Protein AF-A0A916G4N2-F1 (afdb_monomer_lite)

Sequence (343 aa):
KTARAAVVDEVLATGGRFTWRISIQGATQESHERTTRKPGSFDRILRTLEHLRDRSQPITVNLCVVQSNYEDVDRFPELLDRFGATQLHLDMMRPLDAGVRTDEELRATLPRYSDLAGPFRRMVAGFAPGFDVNIGNLPFCIAPDLAPWIHHDGEPTETVAIDEDDRVSRPWNKYLVKRRDKIKPERCRSCVHDARCSGVFETYARFYGVGELVPVDARSARHHDPQGLLRAVWLRPLLAEWGLEAVATSEQSVRVEHAGLVLSLEGRSDREDAAYEGIGVRVLAPSAVETLREVARRLAPLGPIHPLAEDGLTLSHPDPVVRAFWVRHCQACRRIGGEAGRR

Foldseek 3Di:
DALDLVVVVVVVVVVDQDAAEEEAAALDQQLRCVVVVDPPPNVSSLSNLVSCLVVVHAYEYEYADWPSHLQRLLNVQVSCVVSVHQEYAYAYDDLVVPPDDDLVRSLRTHDDLLVNQVSVVSNVVSHDPNRQYAYEQRQCLSHVLCVLRYAPDDDFDFDWDQDPVRDIDDTDGVSVVSLPQF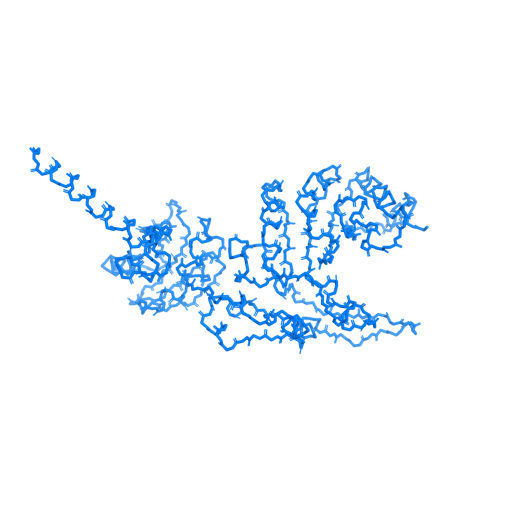DDPPQQVQALCSVGHSHGGVSSCVNPNCVSVHGDALLNSCVSCVVQQQVCSSVQVLCVVLVWHFPDDDSFWTWTDDPNWTKIWGADDPQAPDDEDRIGIHTPDDDDPVVVVVVVVSRNVSDDCDPLCSVVDACPDPDPVRNVVNVVVVVVVVVVVVVVVVD

Secondary structure (DSSP, 8-state):
--S-HHHHHHHHTT-----EEEE-S-SSHHHHHHHHT-TTHHHHHHHHHHHHHTTT--EEEEEEE-TTTGGGGGGHHHHHHTTTEEEEEEEEPPGGGS-S--HHHHHHHSPPHHHHHHHHHHHHHHSPTT-EEEEES--GGG-GGGGGGEESS-S--EE--B-TT-PBPPPEEHHHHHHTTEE--GGGGG-TTTTT---EEHHHHHHH-STT-PPPPHHHHHHT-TT-TTHHHHHHHHHHHTT-EEEEE-SS-EEEEETTEEEEEEE--SS-SEEETTEEEEESS---HHHHHHHHHHHTT-S---GGGTTS-STT-SSHHHHHHHHHHHHHHHHHHHHHTT-

Structure (mmCIF, N/CA/C/O backbone):
data_AF-A0A916G4N2-F1
#
_entry.id   AF-A0A916G4N2-F1
#
loop_
_atom_site.group_PDB
_atom_site.id
_atom_site.type_symbol
_atom_site.label_atom_id
_atom_site.label_alt_id
_atom_site.label_comp_id
_atom_site.label_asym_id
_atom_site.label_entity_id
_atom_site.label_seq_id
_atom_site.pdbx_PDB_ins_code
_atom_site.Cartn_x
_atom_site.Cartn_y
_atom_site.Cartn_z
_atom_site.occupancy
_atom_site.B_iso_or_equiv
_atom_site.auth_seq_id
_atom_site.auth_comp_id
_atom_site.auth_asym_id
_atom_site.auth_atom_id
_atom_site.pdbx_PDB_model_num
ATOM 1 N N . LYS A 1 1 ? -21.063 6.450 25.461 1.00 52.62 1 LYS A N 1
ATOM 2 C CA . LYS A 1 1 ? -21.537 6.962 24.148 1.00 52.62 1 LYS A CA 1
ATOM 3 C C . LYS A 1 1 ? -21.234 5.974 23.014 1.00 52.62 1 LYS A C 1
ATOM 5 O O . LYS A 1 1 ? -22.164 5.690 22.273 1.00 52.62 1 LYS A O 1
ATOM 10 N N . THR A 1 2 ? -20.024 5.405 22.926 1.00 60.25 2 THR A N 1
ATOM 11 C CA . THR A 1 2 ? -19.658 4.294 22.015 1.00 60.25 2 THR A CA 1
ATOM 12 C C . THR A 1 2 ? -20.130 2.920 22.526 1.00 60.25 2 THR A C 1
ATOM 14 O O . THR A 1 2 ? -20.482 2.816 23.702 1.00 60.25 2 THR A O 1
ATOM 17 N N . ALA A 1 3 ? -20.142 1.894 21.661 1.00 77.88 3 ALA A N 1
ATOM 18 C CA . ALA A 1 3 ? -20.567 0.514 21.959 1.00 77.88 3 ALA A CA 1
ATOM 19 C C . ALA A 1 3 ? -22.038 0.345 22.388 1.00 77.88 3 ALA A C 1
ATOM 21 O O . ALA A 1 3 ? -22.353 -0.509 23.211 1.00 77.88 3 ALA A O 1
ATOM 22 N N . ARG A 1 4 ? -22.939 1.194 21.875 1.00 88.19 4 ARG A N 1
ATOM 23 C CA . ARG A 1 4 ? -24.384 1.085 22.115 1.00 88.19 4 ARG A CA 1
ATOM 24 C C . ARG A 1 4 ? -25.077 0.665 20.829 1.00 88.19 4 ARG A C 1
ATOM 26 O O . ARG A 1 4 ? -25.036 1.426 19.865 1.00 88.19 4 ARG A O 1
ATOM 33 N N . ALA A 1 5 ? -25.763 -0.473 20.857 1.00 91.69 5 ALA A N 1
ATOM 34 C CA . ALA A 1 5 ? -26.608 -0.944 19.762 1.00 91.69 5 ALA A CA 1
ATOM 35 C C . ALA A 1 5 ? -27.582 0.139 19.253 1.00 91.69 5 ALA A C 1
ATOM 37 O O . ALA A 1 5 ? -27.634 0.388 18.053 1.00 91.69 5 ALA A O 1
ATOM 38 N N . ALA A 1 6 ? -28.221 0.876 20.172 1.00 93.94 6 ALA A N 1
ATOM 39 C CA . ALA A 1 6 ? -29.184 1.931 19.845 1.00 93.94 6 ALA A CA 1
ATOM 40 C C . ALA A 1 6 ? -28.637 3.018 18.902 1.00 93.94 6 ALA A C 1
ATOM 42 O O . ALA A 1 6 ? -29.377 3.523 18.075 1.00 93.94 6 ALA A O 1
ATOM 43 N N . VAL A 1 7 ? -27.340 3.351 18.972 1.00 91.31 7 VAL A N 1
ATOM 44 C CA . VAL A 1 7 ? -26.751 4.350 18.057 1.00 91.31 7 VAL A CA 1
ATOM 45 C C . VAL A 1 7 ? -26.715 3.821 16.630 1.00 91.31 7 VAL A C 1
ATOM 47 O O . VAL A 1 7 ? -26.963 4.566 15.691 1.00 91.31 7 VAL A O 1
ATOM 50 N N . VAL A 1 8 ? -26.400 2.535 16.461 1.00 93.12 8 VAL A N 1
ATOM 51 C CA . VAL A 1 8 ? -26.430 1.903 15.141 1.00 93.12 8 VAL A CA 1
ATOM 52 C C . VAL A 1 8 ? -27.870 1.892 14.633 1.00 93.12 8 VAL A C 1
ATOM 54 O O . VAL A 1 8 ? -28.106 2.299 13.504 1.00 93.12 8 VAL A O 1
ATOM 57 N N . ASP A 1 9 ? -28.831 1.522 15.482 1.00 94.69 9 ASP A N 1
ATOM 58 C CA . ASP A 1 9 ? -30.255 1.488 15.124 1.00 94.69 9 ASP A CA 1
ATOM 59 C C . ASP A 1 9 ? -30.794 2.869 14.717 1.00 94.69 9 ASP A C 1
ATOM 61 O O . ASP A 1 9 ? -31.451 2.990 13.686 1.00 94.69 9 ASP A O 1
ATOM 65 N N . GLU A 1 10 ? -30.464 3.920 15.471 1.00 95.06 10 GLU A N 1
ATOM 66 C CA . GLU A 1 10 ? -30.821 5.311 15.161 1.00 95.06 10 GLU A CA 1
ATOM 67 C C . GLU A 1 10 ? -30.257 5.757 13.802 1.00 95.06 10 GLU A C 1
ATOM 69 O O . GLU A 1 10 ? -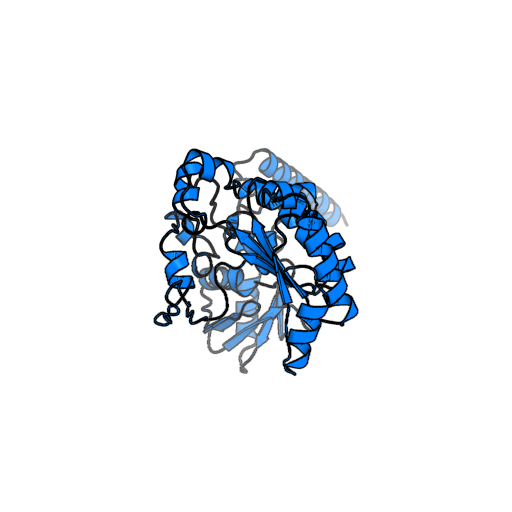30.965 6.382 13.013 1.00 95.06 10 GLU A O 1
ATOM 74 N N . VAL A 1 11 ? -29.003 5.403 13.492 1.00 94.19 11 VAL A N 1
ATOM 75 C CA . VAL A 1 11 ? -28.383 5.712 12.193 1.00 94.19 11 VAL A CA 1
ATOM 76 C C . VAL A 1 11 ? -29.062 4.936 11.066 1.00 94.19 11 VAL A C 1
ATOM 78 O O . VAL A 1 11 ? -29.384 5.520 10.033 1.00 94.19 11 VAL A O 1
ATOM 81 N N . LEU A 1 12 ? -29.336 3.644 11.254 1.00 94.56 12 LEU A N 1
ATOM 82 C CA . LEU A 1 12 ? -30.011 2.823 10.244 1.00 94.56 12 LEU A CA 1
ATOM 83 C C . LEU A 1 12 ? -31.458 3.267 9.997 1.00 94.56 12 LEU A C 1
ATOM 85 O O . LEU A 1 12 ? -31.922 3.215 8.859 1.00 94.56 12 LEU A O 1
ATOM 89 N N . ALA A 1 13 ? -32.148 3.778 11.020 1.00 96.94 13 ALA A N 1
ATOM 90 C CA . ALA A 1 13 ? -33.506 4.307 10.902 1.00 96.94 13 ALA A CA 1
ATOM 91 C C . ALA A 1 13 ? -33.612 5.524 9.964 1.00 96.94 13 ALA A C 1
ATOM 93 O O . ALA A 1 13 ? -34.702 5.834 9.489 1.00 96.94 13 ALA A O 1
ATOM 94 N N . THR A 1 14 ? -32.495 6.184 9.634 1.00 96.81 14 THR A N 1
ATOM 95 C CA . THR A 1 14 ? -32.467 7.245 8.611 1.00 96.81 14 THR A CA 1
ATOM 96 C C . THR A 1 14 ? -32.691 6.723 7.185 1.00 96.81 14 THR A C 1
ATOM 98 O O . THR A 1 14 ? -32.892 7.518 6.269 1.00 96.81 14 THR A O 1
ATOM 101 N N . GLY A 1 15 ? -32.650 5.400 6.973 1.00 94.62 15 GLY A N 1
ATOM 102 C CA . GLY A 1 15 ? -32.861 4.759 5.671 1.00 94.62 15 GLY A CA 1
ATOM 103 C C . GLY A 1 15 ? -31.653 4.808 4.727 1.00 94.62 15 GLY A C 1
ATOM 104 O O . GLY A 1 15 ? -31.755 4.386 3.575 1.00 94.62 15 GLY A O 1
ATOM 105 N N . GLY A 1 16 ? -30.507 5.320 5.187 1.00 93.19 16 GLY A N 1
ATOM 106 C CA . GLY A 1 16 ? -29.274 5.363 4.403 1.00 93.19 16 GLY A CA 1
ATOM 107 C C . GLY A 1 16 ? -28.589 3.999 4.253 1.00 93.19 16 GLY A C 1
ATOM 108 O O . GLY A 1 16 ? -28.804 3.069 5.029 1.00 93.19 16 GLY A O 1
ATOM 109 N N . ARG A 1 17 ? -27.706 3.894 3.252 1.00 92.56 17 ARG A N 1
ATOM 110 C CA . ARG A 1 17 ? -26.741 2.791 3.137 1.00 92.56 17 ARG A CA 1
ATOM 111 C C . ARG A 1 17 ? -25.403 3.260 3.679 1.00 92.56 17 ARG A C 1
ATOM 113 O O . ARG A 1 17 ? -24.860 4.248 3.190 1.00 92.56 17 ARG A 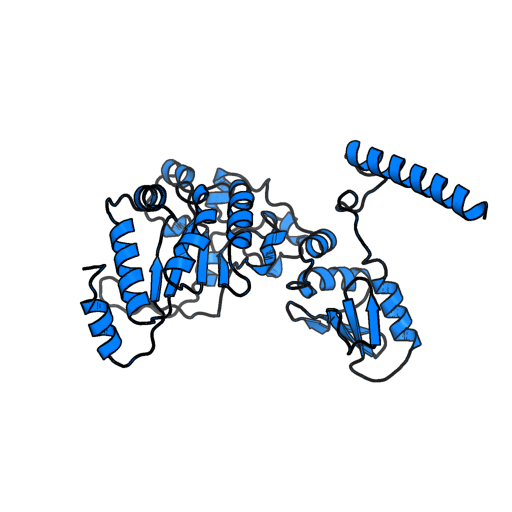O 1
ATOM 120 N N . PHE A 1 18 ? -24.877 2.540 4.659 1.00 94.69 18 PHE A N 1
ATOM 121 C CA . PHE A 1 18 ? -23.685 2.951 5.388 1.00 94.69 18 PHE A CA 1
ATOM 122 C C . PHE A 1 18 ? -22.575 1.911 5.269 1.00 94.69 18 PHE A C 1
ATOM 124 O O . PHE A 1 18 ? -22.820 0.711 5.187 1.00 94.69 18 PHE A O 1
ATOM 131 N N . THR A 1 19 ? -21.335 2.386 5.277 1.00 94.81 19 THR A N 1
ATOM 132 C CA . THR A 1 19 ? -20.143 1.570 5.518 1.00 94.81 19 THR A CA 1
ATOM 133 C C . THR A 1 19 ? -19.460 2.130 6.751 1.00 94.81 19 THR A C 1
ATOM 135 O O . THR A 1 19 ? -19.205 3.332 6.836 1.00 94.81 19 THR A O 1
ATOM 138 N N . TRP A 1 20 ? -19.194 1.268 7.724 1.00 96.19 20 TRP A N 1
ATOM 139 C CA . TRP A 1 20 ? -18.710 1.673 9.034 1.00 96.19 20 TRP A CA 1
ATOM 140 C C . TRP A 1 20 ? -17.198 1.521 9.083 1.00 96.19 20 TRP A C 1
ATOM 142 O O . TRP A 1 20 ? -16.673 0.414 8.991 1.00 96.19 20 TRP A O 1
ATOM 152 N N . ARG A 1 21 ? -16.489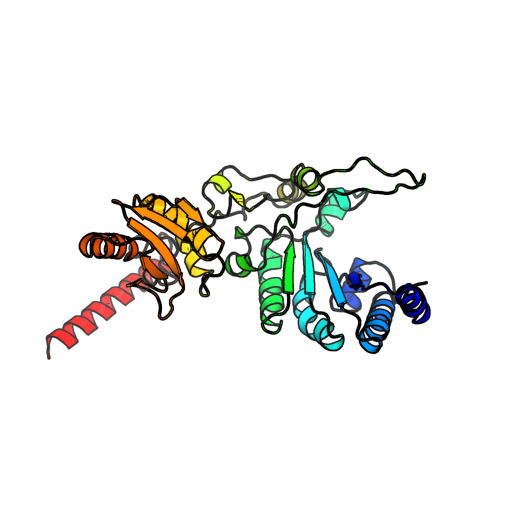 2.642 9.216 1.00 96.44 21 ARG A N 1
ATOM 153 C CA . ARG A 1 21 ? -15.032 2.654 9.358 1.00 96.44 21 ARG A CA 1
ATOM 154 C C . ARG A 1 21 ? -14.653 2.764 10.826 1.00 96.44 21 ARG A C 1
ATOM 156 O O . ARG A 1 21 ? -14.879 3.800 11.448 1.00 96.44 21 ARG A O 1
ATOM 163 N N . ILE A 1 22 ? -14.101 1.690 11.380 1.00 96.38 22 ILE A N 1
ATOM 164 C CA . ILE A 1 22 ? -13.764 1.589 12.800 1.00 96.38 22 ILE A CA 1
ATOM 165 C C . ILE A 1 22 ? -12.255 1.690 12.979 1.00 96.38 22 ILE A C 1
ATOM 167 O O . ILE A 1 22 ? -11.488 0.941 12.379 1.00 96.38 22 ILE A O 1
ATOM 171 N N . SER A 1 23 ? -11.823 2.610 13.839 1.00 96.38 23 SER A N 1
ATOM 172 C CA . SER A 1 23 ? -10.402 2.802 14.100 1.00 96.38 23 SER A CA 1
ATOM 173 C C . SER A 1 23 ? -9.915 1.885 15.220 1.00 96.38 23 SER A C 1
ATOM 175 O O . SER A 1 23 ? -10.339 2.027 16.369 1.00 96.38 23 SER A O 1
ATOM 177 N N . ILE A 1 24 ? -9.015 0.955 14.894 1.00 97.38 24 ILE A N 1
ATOM 178 C CA . ILE A 1 24 ? -8.480 -0.045 15.827 1.00 97.38 24 ILE A CA 1
ATOM 179 C C . ILE A 1 24 ? -6.957 0.075 15.857 1.00 97.38 24 ILE A C 1
ATOM 181 O O . ILE A 1 24 ? -6.275 -0.391 14.961 1.00 97.38 24 ILE A O 1
ATOM 185 N N . GLN A 1 25 ? -6.405 0.680 16.906 1.00 97.31 25 GLN A N 1
ATOM 186 C CA . GLN A 1 25 ? -4.982 1.041 16.995 1.00 97.31 25 GLN A CA 1
ATOM 187 C C . GLN A 1 25 ? -4.038 -0.099 17.428 1.00 97.31 25 GLN A C 1
ATOM 189 O O . GLN A 1 25 ? -2.949 0.175 17.919 1.00 97.31 25 GLN A O 1
ATOM 194 N N . GLY A 1 26 ? -4.454 -1.355 17.271 1.00 96.31 26 GLY A N 1
ATOM 195 C CA . GLY A 1 26 ? -3.701 -2.552 17.649 1.00 96.31 26 GLY A CA 1
ATOM 196 C C . GLY A 1 26 ? -4.592 -3.790 17.576 1.00 96.31 26 GLY A C 1
ATOM 197 O O . GLY A 1 26 ? -5.765 -3.712 17.940 1.00 96.31 26 GLY A O 1
ATOM 198 N N . ALA A 1 27 ? -4.068 -4.915 17.089 1.00 95.94 27 ALA A N 1
ATOM 199 C CA . ALA A 1 27 ? -4.851 -6.144 16.912 1.00 95.94 27 ALA A CA 1
ATOM 200 C C . ALA A 1 27 ? -5.101 -6.907 18.230 1.00 95.94 27 ALA A C 1
ATOM 202 O O . ALA A 1 27 ? -5.878 -7.857 18.271 1.00 95.94 27 ALA A O 1
ATOM 203 N N . THR A 1 28 ? -4.456 -6.482 19.317 1.00 97.75 28 THR A N 1
ATOM 204 C CA . THR A 1 28 ? -4.613 -7.025 20.669 1.00 97.75 28 THR A CA 1
ATOM 205 C C . THR A 1 28 ? -5.101 -5.937 21.621 1.00 97.75 28 THR A C 1
ATOM 207 O O . THR A 1 28 ? -4.888 -4.745 21.376 1.00 97.75 28 THR A O 1
ATOM 210 N N . GLN A 1 29 ? -5.714 -6.334 22.743 1.00 97.75 29 GLN A N 1
ATOM 211 C CA . GLN A 1 29 ? -6.069 -5.391 23.806 1.00 97.75 29 GLN A CA 1
ATOM 212 C C . GLN A 1 29 ? -4.840 -4.624 24.295 1.00 97.75 29 GLN A C 1
ATOM 214 O O . GLN A 1 29 ? -4.890 -3.401 24.410 1.00 97.75 29 GLN A O 1
ATOM 219 N N . GLU A 1 30 ? -3.737 -5.334 24.535 1.00 97.81 30 GLU A N 1
ATOM 220 C CA . GLU A 1 30 ? -2.489 -4.735 24.998 1.00 97.81 30 GLU A CA 1
ATOM 221 C C . GLU A 1 30 ? -1.993 -3.663 24.024 1.00 97.81 30 GLU A C 1
ATOM 223 O O . GLU A 1 30 ? -1.816 -2.513 24.422 1.00 97.81 30 GLU A O 1
ATOM 228 N N . SER A 1 31 ? -1.825 -4.000 22.742 1.00 97.06 31 SER A N 1
ATOM 229 C CA . SER A 1 31 ? -1.340 -3.050 21.741 1.00 97.06 31 SER A CA 1
ATOM 230 C C . SER A 1 31 ? -2.295 -1.868 21.570 1.00 97.06 31 SER A C 1
ATOM 232 O O . SER A 1 31 ? -1.859 -0.715 21.611 1.00 97.06 31 SER A O 1
ATOM 234 N N . HIS A 1 32 ? -3.601 -2.124 21.458 1.00 97.94 32 HIS A N 1
ATOM 235 C CA . HIS A 1 32 ? -4.592 -1.070 21.273 1.00 97.94 32 HIS A CA 1
ATOM 236 C C . HIS A 1 32 ? -4.620 -0.089 22.453 1.00 97.94 32 HIS A C 1
ATOM 238 O O . HIS A 1 32 ? -4.661 1.132 22.266 1.00 97.94 32 HIS A O 1
ATOM 244 N N . GLU A 1 33 ? -4.620 -0.598 23.683 1.00 97.75 33 GLU A N 1
ATOM 245 C CA . GLU A 1 33 ? -4.717 0.228 24.888 1.00 97.75 33 GLU A CA 1
ATOM 246 C C . GLU A 1 33 ? -3.393 0.913 25.219 1.00 97.75 33 GLU A C 1
ATOM 248 O O . GLU A 1 33 ? -3.412 2.061 25.668 1.00 97.75 33 GLU A O 1
ATOM 253 N N . ARG A 1 34 ? -2.253 0.289 24.893 1.00 96.62 34 ARG A N 1
ATOM 254 C CA . ARG A 1 34 ? -0.927 0.922 24.933 1.00 96.62 34 ARG A CA 1
ATOM 255 C C . ARG A 1 34 ? -0.865 2.136 24.010 1.00 96.62 34 ARG A C 1
ATOM 257 O O . ARG A 1 34 ? -0.407 3.198 24.431 1.00 96.62 34 ARG A O 1
ATOM 264 N N . THR A 1 35 ? -1.369 2.015 22.782 1.00 95.38 35 THR A N 1
ATOM 265 C CA . THR A 1 35 ? -1.378 3.121 21.815 1.00 95.38 35 THR A CA 1
ATOM 266 C C . THR A 1 35 ? -2.407 4.196 22.168 1.00 95.38 35 THR A C 1
ATOM 268 O O . THR A 1 35 ? -2.096 5.385 22.122 1.00 95.38 35 THR A O 1
ATOM 271 N N . THR A 1 36 ? -3.627 3.812 22.555 1.00 94.62 36 THR A N 1
ATOM 272 C CA . THR A 1 36 ? -4.709 4.773 22.857 1.00 94.62 36 THR A CA 1
ATOM 273 C C . THR A 1 36 ? -4.651 5.363 24.265 1.00 94.62 36 THR A C 1
ATOM 275 O O . THR A 1 36 ? -5.360 6.332 24.541 1.00 94.62 36 THR A O 1
ATOM 278 N N . ARG A 1 37 ? -3.835 4.787 25.159 1.00 95.12 37 ARG A N 1
ATOM 279 C CA . ARG A 1 37 ? -3.733 5.129 26.589 1.00 95.12 37 ARG A CA 1
ATOM 280 C C . ARG A 1 37 ? -5.089 5.130 27.299 1.00 95.12 37 ARG A C 1
ATOM 282 O O . ARG A 1 37 ? -5.347 5.958 28.172 1.00 95.12 37 ARG A O 1
ATOM 289 N N . LYS A 1 38 ? -5.988 4.225 26.900 1.00 95.81 38 LYS A N 1
ATOM 290 C CA . LYS A 1 38 ? -7.376 4.218 27.369 1.00 95.81 38 LYS A CA 1
ATOM 291 C C . LYS A 1 38 ? -7.834 2.815 27.770 1.00 95.81 38 LYS A C 1
ATOM 293 O O . LYS A 1 38 ? -8.371 2.108 26.924 1.00 95.81 38 LYS A O 1
ATOM 298 N N . PRO A 1 39 ? -7.734 2.449 29.057 1.00 96.50 39 PRO A N 1
ATOM 299 C CA . PRO A 1 39 ? -8.187 1.149 29.534 1.00 96.50 39 PRO A CA 1
ATOM 300 C C . PRO A 1 39 ? -9.639 0.818 29.144 1.00 96.50 39 PRO A C 1
ATOM 302 O O . PRO A 1 39 ? -10.540 1.680 29.145 1.00 96.50 39 PRO A O 1
ATOM 305 N N . GLY A 1 40 ? -9.858 -0.439 28.765 1.00 96.12 40 GLY A N 1
ATOM 306 C CA . GLY A 1 40 ? -11.133 -0.987 28.294 1.00 96.12 40 GLY A CA 1
ATOM 307 C C . GLY A 1 40 ? -11.613 -0.425 26.950 1.00 96.12 40 GLY A C 1
ATOM 308 O O . GLY A 1 40 ? -12.809 -0.502 26.646 1.00 96.12 40 GLY A O 1
ATOM 309 N N . SER A 1 41 ? -10.764 0.258 26.168 1.00 96.31 41 SER A N 1
ATOM 310 C CA . SER A 1 41 ? -11.142 0.766 24.838 1.00 96.31 41 SER A CA 1
ATOM 311 C C . SER A 1 41 ? -11.257 -0.348 23.813 1.00 96.31 41 SER A C 1
ATOM 313 O O . SER A 1 41 ? -12.174 -0.276 22.993 1.00 96.31 41 SER A O 1
ATOM 315 N N . PHE A 1 42 ? -10.433 -1.389 23.918 1.00 97.19 42 PHE A N 1
ATOM 316 C CA . PHE A 1 42 ? -10.464 -2.499 22.976 1.00 97.19 42 PHE A CA 1
ATOM 317 C C . PHE A 1 42 ? -11.779 -3.277 23.076 1.00 97.19 42 PHE A C 1
ATOM 319 O O . PHE A 1 42 ? -12.504 -3.383 22.090 1.00 97.19 42 PHE A O 1
ATOM 326 N N . ASP A 1 43 ? -12.190 -3.671 24.283 1.00 96.62 43 ASP A N 1
ATOM 327 C CA . ASP A 1 43 ? -13.458 -4.385 24.491 1.00 96.62 43 ASP A CA 1
ATOM 328 C C . ASP A 1 43 ? -14.679 -3.581 24.028 1.00 96.62 43 ASP A C 1
ATOM 330 O O . ASP A 1 43 ? -15.658 -4.132 23.525 1.00 96.62 43 ASP A O 1
ATOM 334 N N . ARG A 1 44 ? -14.644 -2.250 24.182 1.00 95.81 44 ARG A N 1
ATOM 335 C CA . ARG A 1 44 ? -15.702 -1.369 23.657 1.00 95.81 44 ARG A CA 1
ATOM 336 C C . ARG A 1 44 ? -15.759 -1.404 22.129 1.00 95.81 44 ARG A C 1
ATOM 338 O O . ARG A 1 44 ? -16.853 -1.351 21.566 1.00 95.81 44 ARG A O 1
ATOM 345 N N . ILE A 1 45 ? -14.611 -1.462 21.462 1.00 96.19 45 ILE A N 1
ATOM 346 C CA . ILE A 1 45 ? -14.540 -1.596 20.005 1.00 96.19 45 ILE A CA 1
ATOM 347 C C . ILE A 1 45 ? -15.080 -2.955 19.580 1.00 96.19 45 ILE A C 1
ATOM 349 O O . ILE A 1 45 ? -15.949 -2.983 18.715 1.00 96.19 45 ILE A O 1
ATOM 353 N N . LEU A 1 46 ? -14.667 -4.047 20.229 1.00 97.12 46 LEU A N 1
ATOM 354 C CA . LEU A 1 46 ? -15.160 -5.387 19.895 1.00 97.12 46 LEU A CA 1
ATOM 355 C C . LEU A 1 46 ? -16.685 -5.473 20.014 1.00 97.12 46 LEU A C 1
ATOM 357 O O . LEU A 1 46 ? -17.339 -5.892 19.067 1.00 97.12 46 LEU A O 1
ATOM 361 N N . ARG A 1 47 ? -17.272 -4.939 21.094 1.00 96.94 47 ARG A N 1
ATOM 362 C CA . ARG A 1 47 ? -18.740 -4.843 21.224 1.00 96.94 47 ARG A CA 1
ATOM 363 C C . ARG A 1 47 ? -19.396 -4.025 20.110 1.00 96.94 47 ARG A C 1
ATOM 365 O O . ARG A 1 47 ? -20.508 -4.319 19.688 1.00 96.94 47 ARG A O 1
ATOM 372 N N . THR A 1 48 ? -18.722 -2.982 19.626 1.00 96.19 48 THR A N 1
ATOM 373 C CA . THR A 1 48 ? -19.218 -2.198 18.484 1.00 96.19 48 THR A CA 1
ATOM 374 C C . THR A 1 48 ? -19.211 -3.038 17.206 1.00 96.19 48 THR A C 1
ATOM 376 O O . THR A 1 48 ? -20.199 -3.026 16.479 1.00 96.19 48 THR A O 1
ATOM 379 N N . LEU A 1 49 ? -18.141 -3.797 16.955 1.00 97.19 49 LEU A N 1
ATOM 380 C CA . LEU A 1 49 ? -18.049 -4.704 15.808 1.00 97.19 49 LEU A CA 1
ATOM 381 C C . LEU A 1 49 ? -19.109 -5.810 15.872 1.00 97.19 49 LEU A C 1
ATOM 383 O O . LEU A 1 49 ? -19.728 -6.102 14.856 1.00 97.19 49 LEU A O 1
ATOM 387 N N . GLU A 1 50 ? -19.380 -6.361 17.059 1.00 97.38 50 GLU A N 1
ATOM 388 C CA . GLU A 1 50 ? -20.466 -7.327 17.278 1.00 97.38 50 GLU A CA 1
ATOM 389 C C . GLU A 1 50 ? -21.818 -6.734 16.876 1.00 97.38 50 GLU A C 1
ATOM 391 O O . GLU A 1 50 ? -22.518 -7.309 16.049 1.00 97.38 50 GLU A O 1
ATOM 396 N N . HIS A 1 51 ? -22.153 -5.535 17.363 1.00 96.81 51 HIS A N 1
ATOM 397 C CA . HIS A 1 51 ? -23.413 -4.880 17.005 1.00 96.81 51 HIS A CA 1
ATOM 398 C C . HIS A 1 51 ? -23.572 -4.627 15.502 1.00 96.81 51 HIS A C 1
ATOM 400 O O . HIS A 1 51 ? -24.692 -4.724 14.994 1.00 96.81 51 HIS A O 1
ATOM 406 N N . LEU A 1 52 ? -22.481 -4.283 14.811 1.00 96.94 52 LEU A N 1
ATOM 407 C CA . LEU A 1 52 ? -22.465 -4.048 13.366 1.00 96.94 52 LEU A CA 1
ATOM 408 C C . LEU A 1 52 ? -22.618 -5.356 12.584 1.00 96.94 52 LEU A C 1
ATOM 410 O O . LEU A 1 52 ? -23.458 -5.433 11.687 1.00 96.94 52 LEU A O 1
ATOM 414 N N . ARG A 1 53 ? -21.868 -6.393 12.968 1.00 96.62 53 ARG A N 1
ATOM 415 C CA . ARG A 1 53 ? -21.954 -7.732 12.377 1.00 96.62 53 ARG A CA 1
ATOM 416 C C . ARG A 1 53 ? -23.355 -8.319 12.536 1.00 96.62 53 ARG A C 1
ATOM 418 O O . ARG A 1 53 ? -23.928 -8.787 11.559 1.00 96.62 53 ARG A O 1
ATOM 425 N N . ASP A 1 54 ? -23.941 -8.231 13.729 1.00 96.56 54 ASP A N 1
ATOM 426 C CA . ASP A 1 54 ? -25.284 -8.758 14.015 1.00 96.56 54 ASP A CA 1
ATOM 427 C C . ASP A 1 54 ? -26.381 -8.059 13.180 1.00 96.56 54 ASP A C 1
ATOM 429 O O . ASP A 1 54 ? -27.475 -8.589 13.007 1.00 96.56 54 ASP A O 1
ATOM 433 N N . ARG A 1 55 ? -26.079 -6.879 12.621 1.00 95.50 55 ARG A N 1
ATOM 434 C CA . ARG A 1 55 ? -26.938 -6.108 11.701 1.00 95.50 55 ARG A CA 1
ATOM 435 C C . ARG A 1 55 ? -26.505 -6.210 10.238 1.00 95.50 55 ARG A C 1
ATOM 437 O O . ARG A 1 55 ? -26.976 -5.426 9.413 1.00 95.50 55 ARG A O 1
ATOM 444 N N . SER A 1 56 ? -25.595 -7.134 9.920 1.00 95.62 56 SER A N 1
ATOM 445 C CA . SER A 1 56 ? -25.036 -7.338 8.575 1.00 95.62 56 SER A CA 1
ATOM 446 C C . SER A 1 56 ? -24.502 -6.046 7.943 1.00 95.62 56 SER A C 1
ATOM 448 O O . SER A 1 56 ? -24.668 -5.808 6.747 1.00 95.62 56 SER A O 1
ATOM 450 N N . GLN A 1 57 ? -23.913 -5.165 8.756 1.00 96.50 57 GLN A N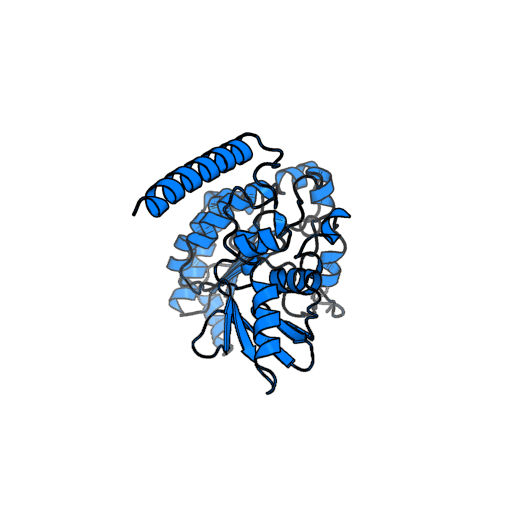 1
ATOM 451 C CA . GLN A 1 57 ? -23.385 -3.894 8.273 1.00 96.50 57 GLN A CA 1
ATOM 452 C C . GLN A 1 57 ? -21.988 -4.072 7.668 1.00 96.50 57 GLN A C 1
ATOM 454 O O . GLN A 1 57 ? -21.166 -4.761 8.268 1.00 96.50 57 GLN A O 1
ATOM 459 N N . PRO A 1 58 ? -21.675 -3.420 6.531 1.00 97.19 58 PRO A N 1
ATOM 460 C CA . PRO A 1 58 ? -20.325 -3.420 5.976 1.00 97.19 58 PRO A CA 1
ATOM 461 C C . PRO A 1 58 ? -19.334 -2.735 6.923 1.00 97.19 58 PRO A C 1
ATOM 463 O O . PRO A 1 58 ? -19.541 -1.579 7.313 1.00 97.19 58 PRO A O 1
ATOM 466 N N . ILE A 1 59 ? -18.249 -3.432 7.266 1.00 98.12 59 ILE A N 1
ATOM 467 C CA . ILE A 1 59 ? -17.214 -2.952 8.188 1.00 98.12 59 ILE A CA 1
ATOM 468 C C . ILE A 1 59 ? -15.886 -2.805 7.445 1.00 98.12 59 ILE A C 1
ATOM 470 O O . ILE A 1 59 ? -15.409 -3.723 6.782 1.00 98.12 59 ILE A O 1
ATOM 474 N N . THR A 1 60 ? -15.250 -1.655 7.639 1.00 98.12 60 THR A N 1
ATOM 475 C CA . THR A 1 60 ? -13.855 -1.404 7.264 1.00 98.12 60 THR A CA 1
ATOM 476 C C . THR A 1 60 ? -13.087 -0.968 8.504 1.00 98.12 60 THR A C 1
ATOM 478 O O . THR A 1 60 ? -13.655 -0.360 9.415 1.00 98.12 60 THR A O 1
ATOM 481 N N . VAL A 1 61 ? -11.796 -1.270 8.562 1.00 98.38 61 VAL A N 1
ATOM 482 C CA . VAL A 1 61 ? -10.953 -0.937 9.712 1.00 98.38 61 VAL A CA 1
ATOM 483 C C . VAL A 1 61 ? -9.787 -0.067 9.283 1.00 98.38 61 VAL A C 1
ATOM 485 O O . VAL A 1 61 ? -9.240 -0.229 8.194 1.00 98.38 61 VAL A O 1
ATOM 488 N N . ASN A 1 62 ? -9.406 0.877 10.142 1.00 97.75 62 ASN A N 1
ATOM 489 C CA . ASN A 1 62 ? -8.202 1.667 9.938 1.00 97.75 62 ASN A CA 1
ATOM 490 C C . ASN A 1 62 ? -7.318 1.770 11.181 1.00 97.75 62 ASN A C 1
ATOM 492 O O . ASN A 1 62 ? -7.815 1.872 12.306 1.00 97.75 62 ASN A O 1
ATOM 496 N N . LEU A 1 63 ? -6.007 1.851 10.961 1.00 96.94 63 LEU A N 1
ATOM 497 C CA . LEU A 1 63 ? -5.036 2.175 12.002 1.00 96.94 63 LEU A CA 1
ATOM 498 C C . LEU A 1 63 ? -3.972 3.158 11.534 1.00 96.94 63 LEU A C 1
ATOM 500 O O . LEU A 1 63 ? -3.634 3.226 10.355 1.00 96.94 63 LEU A O 1
ATOM 504 N N . CYS A 1 64 ? -3.445 3.901 12.501 1.00 96.94 64 CYS A N 1
ATOM 505 C CA . CYS A 1 64 ? -2.214 4.656 12.349 1.00 96.94 64 CYS A CA 1
ATOM 506 C C . CYS A 1 64 ? -1.074 3.777 12.874 1.00 96.94 64 CYS A C 1
ATOM 508 O O . CYS A 1 64 ? -1.108 3.345 14.030 1.00 96.94 64 CYS A O 1
ATOM 510 N N . VAL A 1 65 ? -0.094 3.475 12.026 1.00 98.00 65 VAL A N 1
ATOM 511 C CA . VAL A 1 65 ? 1.030 2.609 12.397 1.00 98.00 65 VAL A CA 1
ATOM 512 C C . VAL A 1 65 ? 2.046 3.412 13.197 1.00 98.00 65 VAL A C 1
ATOM 514 O O . VAL A 1 65 ? 2.560 4.430 12.729 1.00 98.00 65 VAL A O 1
ATOM 517 N N . VAL A 1 66 ? 2.336 2.933 14.404 1.00 97.56 66 VAL A N 1
ATOM 518 C CA . VAL A 1 66 ? 3.270 3.538 15.357 1.00 97.56 66 VAL A CA 1
ATOM 519 C C . VAL A 1 66 ? 4.107 2.462 16.053 1.00 97.56 66 VAL A C 1
ATOM 521 O O . VAL A 1 66 ? 3.752 1.283 16.060 1.00 97.56 66 VAL A O 1
ATOM 524 N N . GLN A 1 67 ? 5.191 2.871 16.715 1.00 97.50 67 GLN A N 1
ATOM 525 C CA . GLN A 1 67 ? 6.113 1.985 17.438 1.00 97.50 67 GLN A CA 1
ATOM 526 C C . GLN A 1 67 ? 5.397 1.032 18.408 1.00 97.50 67 GLN A C 1
ATOM 528 O O . GLN A 1 67 ? 5.810 -0.104 18.595 1.00 97.50 67 GLN A O 1
ATOM 533 N N . SER A 1 68 ? 4.300 1.482 19.020 1.00 96.81 68 SER A N 1
ATOM 534 C CA . SER A 1 68 ? 3.564 0.707 20.022 1.00 96.81 68 SER A CA 1
ATOM 535 C C . SER A 1 68 ? 2.566 -0.309 19.456 1.00 96.81 68 SER A C 1
ATOM 537 O O . SER A 1 68 ? 1.969 -1.035 20.255 1.00 96.81 68 SER A O 1
ATOM 539 N N . ASN A 1 69 ? 2.357 -0.389 18.137 1.00 97.69 69 ASN A N 1
ATOM 540 C CA . ASN A 1 69 ? 1.366 -1.310 17.564 1.00 97.69 69 ASN A CA 1
ATOM 541 C C . ASN A 1 69 ? 1.809 -2.132 16.354 1.00 97.69 69 ASN A C 1
ATOM 543 O O . ASN A 1 69 ? 1.153 -3.127 16.053 1.00 97.69 69 ASN A O 1
ATOM 547 N N . TYR A 1 70 ? 2.899 -1.764 15.681 1.00 97.94 70 TYR A N 1
ATOM 548 C CA . TYR A 1 70 ? 3.241 -2.388 14.403 1.00 97.94 70 TYR A CA 1
ATOM 549 C C . TYR A 1 70 ? 3.608 -3.879 14.507 1.00 97.94 70 TYR A C 1
ATOM 551 O O . TYR A 1 70 ? 3.446 -4.607 13.533 1.00 97.94 70 TYR A O 1
ATOM 559 N N . GLU A 1 71 ? 4.085 -4.350 15.663 1.00 96.94 71 GLU A N 1
ATOM 560 C CA . GLU A 1 71 ? 4.502 -5.749 15.850 1.00 96.94 71 GLU A CA 1
ATOM 561 C C . GLU A 1 71 ? 3.330 -6.736 15.828 1.00 96.94 71 GLU A C 1
ATOM 563 O O . GLU A 1 71 ? 3.514 -7.876 15.415 1.00 96.94 71 GLU A O 1
ATOM 568 N N . ASP A 1 72 ? 2.131 -6.285 16.210 1.00 96.62 72 ASP A N 1
ATOM 569 C CA . ASP A 1 72 ? 0.926 -7.116 16.323 1.00 96.62 72 ASP A CA 1
ATOM 570 C C . ASP A 1 72 ? 0.043 -7.076 15.063 1.00 96.62 72 ASP A C 1
ATOM 572 O O . ASP A 1 72 ? -1.046 -7.652 15.043 1.00 96.62 72 ASP A O 1
ATOM 576 N N . VAL A 1 73 ? 0.454 -6.371 14.003 1.00 98.19 73 VAL A N 1
ATOM 577 C CA . VAL A 1 73 ? -0.392 -6.187 12.806 1.00 98.19 73 VAL A CA 1
ATOM 578 C C . VAL A 1 73 ? -0.711 -7.498 12.089 1.00 98.19 73 VAL A C 1
ATOM 580 O O . VAL A 1 73 ? -1.750 -7.610 11.444 1.00 98.19 73 VAL A O 1
ATOM 583 N N . ASP A 1 74 ? 0.133 -8.515 12.241 1.00 97.88 74 ASP A N 1
ATOM 584 C CA . ASP A 1 74 ? -0.081 -9.850 11.683 1.00 97.88 74 ASP A CA 1
ATOM 585 C C . ASP A 1 74 ? -1.228 -10.629 12.340 1.00 97.88 74 ASP A C 1
ATOM 587 O O . ASP A 1 74 ? -1.651 -11.650 11.802 1.00 97.88 74 ASP A O 1
ATOM 591 N N . ARG A 1 75 ? -1.801 -10.117 13.436 1.00 98.38 75 ARG A N 1
ATOM 592 C CA . ARG A 1 75 ? -2.999 -10.673 14.084 1.00 98.38 75 ARG A CA 1
ATOM 593 C C . ARG A 1 75 ? -4.308 -10.052 13.595 1.00 98.38 75 ARG A C 1
ATOM 595 O O . ARG A 1 75 ? -5.382 -10.535 13.951 1.00 98.38 75 ARG A O 1
ATOM 602 N N . PHE A 1 76 ? -4.256 -8.991 12.783 1.00 98.56 76 PHE A N 1
ATOM 603 C CA . PHE A 1 76 ? -5.473 -8.413 12.207 1.00 98.56 76 PHE A CA 1
ATOM 604 C C . PHE A 1 76 ? -6.290 -9.397 11.359 1.00 98.56 76 PHE A C 1
ATOM 606 O O . PHE A 1 76 ? -7.510 -9.336 11.482 1.00 98.56 76 PHE A O 1
ATOM 613 N N . PRO A 1 77 ? -5.706 -10.298 10.546 1.00 98.62 77 PRO A N 1
ATOM 614 C CA . PRO A 1 77 ? -6.499 -11.236 9.758 1.00 98.62 77 PRO A CA 1
ATOM 615 C C . PRO A 1 77 ? -7.490 -12.052 10.596 1.00 98.62 77 PRO A C 1
ATOM 617 O O . PRO A 1 77 ? -8.686 -12.015 10.322 1.00 98.62 77 PRO A O 1
ATOM 620 N N . GLU A 1 78 ? -7.023 -12.685 11.677 1.00 98.12 78 GLU A N 1
ATOM 621 C CA . GLU A 1 78 ? -7.880 -13.452 12.594 1.00 98.12 78 GLU A CA 1
ATOM 622 C C . GLU A 1 78 ? -8.922 -12.558 13.283 1.00 98.12 78 GLU A C 1
ATOM 624 O O . GLU A 1 78 ? -10.104 -12.902 13.366 1.00 98.12 78 GLU A O 1
ATOM 629 N N . LEU A 1 79 ? -8.502 -11.379 13.756 1.00 98.19 79 LEU A N 1
ATOM 630 C CA . LEU A 1 79 ? -9.400 -10.444 14.429 1.00 98.19 79 LEU A CA 1
ATOM 631 C C . LEU A 1 79 ? -10.538 -9.981 13.511 1.00 98.19 79 LEU A C 1
ATOM 633 O O . LEU A 1 79 ? -11.683 -9.896 13.949 1.00 98.19 79 LEU A O 1
ATOM 637 N N . LEU A 1 80 ? -10.219 -9.623 12.268 1.00 98.25 80 LEU A N 1
ATOM 638 C CA . LEU A 1 80 ? -11.157 -9.013 11.331 1.00 98.25 80 LEU A CA 1
ATOM 639 C C . LEU A 1 80 ? -12.105 -10.036 10.704 1.00 98.25 80 LEU A C 1
ATOM 641 O O . LEU A 1 80 ? -13.283 -9.717 10.519 1.00 98.25 80 LEU A O 1
ATOM 645 N N . ASP A 1 81 ? -11.628 -11.258 10.462 1.00 97.56 81 ASP A N 1
ATOM 646 C CA . ASP A 1 81 ? -12.446 -12.372 9.973 1.00 97.56 81 ASP A CA 1
ATOM 647 C C . ASP A 1 81 ? -13.622 -12.667 10.919 1.00 97.56 81 ASP A C 1
ATOM 649 O O . ASP A 1 81 ? -14.777 -12.718 10.490 1.00 97.56 81 ASP A O 1
ATOM 653 N N . ARG A 1 82 ? -13.374 -12.682 12.240 1.00 96.88 82 ARG A N 1
ATOM 654 C CA . ARG A 1 82 ? -14.403 -12.885 13.284 1.00 96.88 82 ARG A CA 1
ATOM 655 C C . ARG A 1 82 ? -15.611 -11.940 13.170 1.00 96.88 82 ARG A C 1
ATOM 657 O O . ARG A 1 82 ? -16.709 -12.273 13.640 1.00 96.88 82 ARG A O 1
ATOM 664 N N . PHE A 1 83 ? -15.416 -10.748 12.610 1.00 97.38 83 PHE A N 1
ATOM 665 C CA . PHE A 1 83 ? -16.452 -9.720 12.499 1.00 97.38 83 PHE A CA 1
ATOM 666 C C . PHE A 1 83 ? -16.936 -9.479 11.068 1.00 97.38 83 PHE A C 1
ATOM 668 O O . PHE A 1 83 ? -17.821 -8.646 10.881 1.00 97.38 83 PHE A O 1
ATOM 675 N N . GLY A 1 84 ? -16.402 -10.198 10.076 1.00 96.62 84 GLY A N 1
ATOM 676 C CA . GLY A 1 84 ? -16.768 -10.015 8.671 1.00 96.62 84 GLY A CA 1
ATOM 677 C C . GLY A 1 84 ? -16.377 -8.641 8.118 1.00 96.62 84 GLY A C 1
ATOM 678 O O . GLY A 1 84 ? -17.093 -8.088 7.283 1.00 96.62 84 GLY A O 1
ATOM 679 N N . ALA A 1 85 ? -15.279 -8.053 8.607 1.00 97.75 85 ALA A N 1
ATOM 680 C CA . ALA A 1 85 ? -14.741 -6.838 8.000 1.00 97.75 85 ALA A CA 1
ATOM 681 C C . ALA A 1 85 ? -14.185 -7.145 6.603 1.00 97.75 85 ALA A C 1
ATOM 683 O O . ALA A 1 85 ? -13.696 -8.241 6.352 1.00 97.75 85 ALA A O 1
ATOM 684 N N . THR A 1 86 ? -14.254 -6.174 5.693 1.00 97.31 86 THR A N 1
ATOM 685 C CA . THR A 1 86 ? -13.888 -6.376 4.279 1.00 97.31 86 THR A CA 1
ATOM 686 C C . THR A 1 86 ? -12.659 -5.586 3.844 1.00 97.31 86 THR A C 1
ATOM 688 O O . THR A 1 86 ? -12.165 -5.801 2.741 1.00 97.31 86 THR A O 1
ATOM 691 N N . GLN A 1 87 ? -12.182 -4.656 4.679 1.00 98.19 87 GLN A N 1
ATOM 692 C CA . GLN A 1 87 ? -11.003 -3.841 4.390 1.00 98.19 87 GLN A CA 1
ATOM 693 C C . GLN A 1 87 ? -10.207 -3.535 5.661 1.00 98.19 87 GLN A C 1
ATOM 695 O O . GLN A 1 87 ? -10.792 -3.207 6.701 1.00 98.19 87 GLN A O 1
ATOM 700 N N . LEU A 1 88 ? -8.879 -3.528 5.532 1.00 98.50 88 LEU A N 1
ATOM 701 C CA . LEU A 1 88 ? -7.941 -2.940 6.483 1.00 98.50 88 LEU A CA 1
ATOM 702 C C . LEU A 1 88 ? -7.100 -1.862 5.794 1.00 98.50 88 LEU A C 1
ATOM 704 O O . LEU A 1 88 ? -6.365 -2.147 4.856 1.00 98.50 88 LEU A O 1
ATOM 708 N N . HIS A 1 89 ? -7.148 -0.635 6.308 1.00 97.88 89 HIS A N 1
ATOM 709 C CA . HIS A 1 89 ? -6.273 0.455 5.882 1.00 97.88 89 HIS A CA 1
ATOM 710 C C . HIS A 1 89 ? -5.310 0.835 7.012 1.00 97.88 89 HIS A C 1
ATOM 712 O O . HIS A 1 89 ? -5.712 1.403 8.031 1.00 97.88 89 HIS A O 1
ATOM 718 N N . LEU A 1 90 ? -4.023 0.585 6.802 1.00 96.44 90 LEU A N 1
ATOM 719 C CA . LEU A 1 90 ? -2.932 1.013 7.671 1.00 96.44 90 LEU A CA 1
ATOM 720 C C . LEU A 1 90 ? -2.291 2.256 7.077 1.00 96.44 90 LEU A C 1
ATOM 722 O O . LEU A 1 90 ? -1.945 2.221 5.910 1.00 96.44 90 LEU A O 1
ATOM 726 N N . ASP A 1 91 ? -2.108 3.330 7.835 1.00 95.44 91 ASP A N 1
ATOM 727 C CA . ASP A 1 91 ? -1.401 4.516 7.334 1.00 95.44 91 ASP A CA 1
ATOM 728 C C . ASP A 1 91 ? -0.180 4.809 8.203 1.00 95.44 91 ASP A C 1
ATOM 730 O O . ASP A 1 91 ? -0.242 4.694 9.434 1.00 95.44 91 ASP A O 1
ATOM 734 N N . MET A 1 92 ? 0.941 5.175 7.577 1.00 95.69 92 MET A N 1
ATOM 735 C CA . MET A 1 92 ? 2.121 5.599 8.328 1.00 95.69 92 MET A CA 1
ATOM 736 C C . MET A 1 92 ? 1.795 6.891 9.069 1.00 95.69 92 MET A C 1
ATOM 738 O O . MET A 1 92 ? 1.252 7.832 8.485 1.00 95.69 92 MET A O 1
ATOM 742 N N . MET A 1 93 ? 2.163 6.961 10.350 1.00 93.38 93 MET A N 1
ATOM 743 C CA . MET A 1 93 ? 1.953 8.160 11.151 1.00 93.38 93 MET A CA 1
ATOM 744 C C . MET A 1 93 ? 2.562 9.390 10.471 1.00 93.38 93 MET A C 1
ATOM 746 O O . MET A 1 93 ? 3.773 9.463 10.257 1.00 93.38 93 MET A O 1
ATOM 750 N N . ARG A 1 94 ? 1.718 10.389 10.190 1.00 92.56 94 ARG A N 1
ATOM 751 C CA . ARG A 1 94 ? 2.169 11.718 9.783 1.00 92.56 94 ARG A CA 1
ATOM 752 C C . ARG A 1 94 ? 2.559 12.526 11.026 1.00 92.56 94 ARG A C 1
ATOM 754 O O . ARG A 1 94 ? 1.685 12.814 11.842 1.00 92.56 94 ARG A O 1
ATOM 761 N N . PRO A 1 95 ? 3.823 12.959 11.162 1.00 91.88 95 PRO A N 1
ATOM 762 C CA . PRO A 1 95 ? 4.293 13.693 12.339 1.00 91.88 95 PRO A CA 1
ATOM 763 C C . PRO A 1 95 ? 3.513 14.985 12.616 1.00 91.88 95 PRO A C 1
ATOM 765 O O . PRO A 1 95 ? 3.217 15.282 13.768 1.00 91.88 95 PRO A O 1
ATOM 768 N N . LEU A 1 96 ? 3.122 15.727 11.572 1.00 88.31 96 LEU A N 1
ATOM 769 C CA . LEU A 1 96 ? 2.352 16.969 11.723 1.00 88.31 96 LEU A CA 1
ATOM 770 C C . LEU A 1 96 ? 0.908 16.757 12.206 1.00 88.31 96 LEU A C 1
ATOM 772 O O . LEU A 1 96 ? 0.304 17.697 12.716 1.00 88.31 96 LEU A O 1
ATOM 776 N N . ASP A 1 97 ? 0.366 15.544 12.080 1.00 86.88 97 ASP A N 1
ATOM 777 C CA . ASP A 1 97 ? -0.991 15.212 12.533 1.00 86.88 97 ASP A CA 1
ATOM 778 C C . ASP A 1 97 ? -0.981 14.624 13.966 1.00 86.88 97 ASP A C 1
ATOM 780 O O . ASP A 1 97 ? -2.020 14.240 14.499 1.00 86.88 97 ASP A O 1
ATOM 784 N N . ALA A 1 98 ? 0.188 14.557 14.618 1.00 86.62 98 ALA A N 1
ATOM 785 C CA . ALA A 1 98 ? 0.385 13.944 15.935 1.00 86.62 98 ALA A CA 1
ATOM 786 C C . ALA A 1 98 ? -0.010 14.831 17.132 1.00 86.62 98 ALA A C 1
ATOM 788 O O . ALA A 1 98 ? 0.130 14.411 18.287 1.00 86.62 98 ALA A O 1
ATOM 789 N N . GLY A 1 99 ? -0.465 16.056 16.863 1.00 85.69 99 GLY A N 1
ATOM 790 C CA . GLY A 1 99 ? -0.604 17.113 17.861 1.00 85.69 99 GLY A CA 1
ATOM 791 C C . GLY A 1 99 ? 0.745 17.716 18.272 1.00 85.69 99 GLY A C 1
ATOM 792 O O . GLY A 1 99 ? 1.774 17.477 17.641 1.00 85.69 99 GLY A O 1
ATOM 793 N N . VAL A 1 100 ? 0.740 18.517 19.340 1.00 87.88 100 VAL A N 1
ATOM 794 C CA . VAL A 1 100 ? 1.967 19.104 19.898 1.00 87.88 100 VAL A CA 1
ATOM 795 C C . VAL A 1 100 ? 2.729 18.023 20.662 1.00 87.88 100 VAL A C 1
ATOM 797 O O . VAL A 1 100 ? 2.214 17.467 21.631 1.00 87.88 100 VAL A O 1
ATOM 800 N N . ARG A 1 101 ? 3.943 17.716 20.204 1.00 91.25 101 ARG A N 1
ATOM 801 C CA . ARG A 1 101 ? 4.836 16.701 20.774 1.00 91.25 101 ARG A CA 1
ATOM 802 C C . ARG A 1 101 ? 6.274 17.193 20.744 1.00 91.25 101 ARG A C 1
ATOM 804 O O . ARG A 1 101 ? 6.645 17.951 19.846 1.00 91.25 101 ARG A O 1
ATOM 811 N N . THR A 1 102 ? 7.085 16.740 21.692 1.00 95.25 102 THR A N 1
ATOM 812 C CA . THR A 1 102 ? 8.538 16.946 21.633 1.00 95.25 102 THR A CA 1
ATOM 813 C C . THR A 1 102 ? 9.176 16.025 20.588 1.00 95.25 102 THR A C 1
ATOM 815 O O . THR A 1 102 ? 8.599 15.010 20.189 1.00 95.25 102 THR A O 1
ATOM 818 N N . ASP A 1 103 ? 10.399 16.348 20.158 1.00 94.81 103 ASP A N 1
ATOM 819 C CA . ASP A 1 103 ? 11.161 15.482 19.250 1.00 94.81 103 ASP A CA 1
ATOM 820 C C . ASP A 1 103 ? 11.420 14.093 19.858 1.00 94.81 103 ASP A C 1
ATOM 822 O O . ASP A 1 103 ? 11.388 13.096 19.140 1.00 94.81 103 ASP A O 1
ATOM 826 N N . GLU A 1 104 ? 11.614 14.008 21.177 1.00 96.19 104 GLU A N 1
ATOM 827 C CA . GLU A 1 104 ? 11.771 12.739 21.898 1.00 96.19 104 GLU A CA 1
ATOM 828 C C . GLU A 1 104 ? 10.492 11.893 21.836 1.00 96.19 104 GLU A C 1
ATOM 830 O O . GLU A 1 104 ? 10.541 10.715 21.478 1.00 96.19 104 GLU A O 1
ATOM 835 N N . GLU A 1 105 ? 9.329 12.497 22.099 1.00 95.31 105 GLU A N 1
ATOM 836 C CA . GLU A 1 105 ? 8.039 11.806 22.024 1.00 95.31 105 GLU A CA 1
ATOM 837 C C . GLU A 1 105 ? 7.707 11.351 20.598 1.00 95.31 105 GLU A C 1
ATOM 839 O O . GLU A 1 105 ? 7.193 10.245 20.401 1.00 95.31 105 GLU A O 1
ATOM 844 N N . LEU A 1 106 ? 7.994 12.185 19.590 1.00 95.62 106 LEU A N 1
ATOM 845 C CA . LEU A 1 106 ? 7.816 11.817 18.184 1.00 95.62 106 LEU A CA 1
ATOM 846 C C . LEU A 1 106 ? 8.746 10.668 17.801 1.00 95.62 106 LEU A C 1
ATOM 848 O O . LEU A 1 106 ? 8.289 9.705 17.186 1.00 95.62 106 LEU A O 1
ATOM 852 N N . ARG A 1 107 ? 10.020 10.725 18.202 1.00 95.75 107 ARG A N 1
ATOM 853 C CA . ARG A 1 107 ? 10.999 9.665 17.930 1.00 95.75 107 ARG A CA 1
ATOM 854 C C . ARG A 1 107 ? 10.622 8.343 18.598 1.00 95.75 107 ARG A C 1
ATOM 856 O O . ARG A 1 107 ? 10.820 7.298 17.998 1.00 95.75 107 ARG A O 1
ATOM 863 N N . ALA A 1 108 ? 10.044 8.378 19.797 1.00 96.00 108 ALA A N 1
ATOM 864 C CA . ALA A 1 108 ? 9.542 7.181 20.474 1.00 96.00 108 ALA A CA 1
ATOM 865 C C . ALA A 1 108 ? 8.264 6.605 19.833 1.00 96.00 108 ALA A C 1
ATOM 867 O O . ALA A 1 108 ? 7.914 5.453 20.083 1.00 96.00 108 ALA A O 1
ATOM 868 N N . THR A 1 109 ? 7.543 7.401 19.035 1.00 96.06 109 THR A N 1
ATOM 869 C CA . THR A 1 109 ? 6.282 6.990 18.399 1.00 96.06 109 THR A CA 1
ATOM 870 C C . THR A 1 109 ? 6.479 6.523 16.955 1.00 96.06 109 THR A C 1
ATOM 872 O O . THR A 1 109 ? 5.775 5.616 16.517 1.00 96.06 109 THR A O 1
ATOM 875 N N . LEU A 1 110 ? 7.402 7.129 16.207 1.00 96.69 110 LEU A N 1
ATOM 876 C CA . LEU A 1 110 ? 7.649 6.807 14.803 1.00 96.69 110 LEU A CA 1
ATOM 877 C C . LEU A 1 110 ? 8.480 5.524 14.681 1.00 96.69 110 LEU A C 1
ATOM 879 O O . LEU A 1 110 ? 9.618 5.519 15.138 1.00 96.69 110 LEU A O 1
ATOM 883 N N . PRO A 1 111 ? 7.967 4.461 14.043 1.00 97.25 111 PRO A N 1
ATOM 884 C CA . PRO A 1 111 ? 8.766 3.282 13.769 1.00 97.25 111 PRO A CA 1
ATOM 885 C C . PRO A 1 111 ? 9.712 3.535 12.606 1.00 97.25 111 PRO A C 1
ATOM 887 O O . PRO A 1 111 ? 9.388 4.280 11.678 1.00 97.25 111 PRO A O 1
ATOM 890 N N . ARG A 1 112 ? 10.864 2.864 12.623 1.00 98.06 112 ARG A N 1
ATOM 891 C CA . ARG A 1 112 ? 11.723 2.791 11.446 1.00 98.06 112 ARG A CA 1
ATOM 892 C C . ARG A 1 112 ? 11.028 1.942 10.382 1.00 98.06 112 ARG A C 1
ATOM 894 O O . ARG A 1 112 ? 10.573 0.839 10.670 1.00 98.06 112 ARG A O 1
ATOM 901 N N . TYR A 1 113 ? 10.947 2.429 9.148 1.00 98.25 113 TYR A N 1
ATOM 902 C CA . TYR A 1 113 ? 10.185 1.758 8.096 1.00 98.25 113 TYR A CA 1
ATOM 903 C C . TYR A 1 113 ? 10.716 0.360 7.772 1.00 98.25 113 TYR A C 1
ATOM 905 O O . TYR A 1 113 ? 9.908 -0.540 7.551 1.00 98.25 113 TYR A O 1
ATOM 913 N N . SER A 1 114 ? 12.036 0.137 7.811 1.00 97.94 114 SER A N 1
ATOM 914 C CA . SER A 1 114 ? 12.619 -1.203 7.628 1.00 97.94 114 SER A CA 1
ATOM 915 C C . SER A 1 114 ? 12.042 -2.252 8.582 1.00 97.94 114 SER A C 1
ATOM 917 O O . SER A 1 114 ? 11.887 -3.412 8.202 1.00 97.94 114 SER A O 1
ATOM 919 N N . ASP A 1 115 ? 11.676 -1.839 9.796 1.00 98.44 115 ASP A N 1
ATOM 920 C CA . ASP A 1 115 ? 11.187 -2.734 10.846 1.00 98.44 115 ASP A CA 1
ATOM 921 C C . ASP A 1 115 ? 9.728 -3.153 10.585 1.00 98.44 115 ASP A C 1
ATOM 923 O O . ASP A 1 115 ? 9.271 -4.185 11.075 1.00 98.44 115 ASP A O 1
ATOM 927 N N . LEU A 1 116 ? 9.009 -2.405 9.739 1.00 98.50 116 LEU A N 1
ATOM 928 C CA . LEU A 1 116 ? 7.622 -2.680 9.354 1.00 98.50 116 LEU A CA 1
ATOM 929 C C . LEU A 1 116 ? 7.497 -3.783 8.299 1.00 98.50 116 LEU A C 1
ATOM 931 O O . LEU A 1 116 ? 6.471 -4.461 8.235 1.00 98.50 116 LEU A O 1
ATOM 935 N N . ALA A 1 117 ? 8.529 -3.986 7.474 1.00 97.94 117 ALA A N 1
ATOM 936 C CA . ALA A 1 117 ? 8.450 -4.865 6.309 1.00 97.94 117 ALA A CA 1
ATOM 937 C C . ALA A 1 117 ? 8.121 -6.321 6.689 1.00 97.94 117 ALA A C 1
ATOM 939 O O . ALA A 1 117 ? 7.285 -6.962 6.057 1.00 97.94 117 ALA A O 1
ATOM 940 N N . GLY A 1 118 ? 8.748 -6.848 7.746 1.00 98.31 118 GLY A N 1
ATOM 941 C CA . GLY A 1 118 ? 8.493 -8.206 8.240 1.00 98.31 118 GLY A CA 1
ATOM 942 C C . GLY A 1 118 ? 7.054 -8.406 8.741 1.00 98.31 118 GLY A C 1
ATOM 943 O O . GLY A 1 118 ? 6.359 -9.282 8.220 1.00 98.31 118 GLY A O 1
ATOM 944 N N . PRO A 1 119 ? 6.591 -7.613 9.725 1.00 98.56 119 PRO A N 1
ATOM 945 C CA . PRO A 1 119 ? 5.211 -7.661 10.209 1.00 98.56 119 PRO A CA 1
ATOM 946 C C . PRO A 1 119 ? 4.166 -7.478 9.105 1.00 98.56 119 PRO A C 1
ATOM 948 O O . PRO A 1 119 ? 3.189 -8.223 9.063 1.00 98.56 119 PRO A O 1
ATOM 951 N N . PHE A 1 120 ? 4.387 -6.562 8.157 1.00 98.62 120 PHE A N 1
ATOM 952 C CA . PHE A 1 120 ? 3.418 -6.314 7.084 1.00 98.62 120 PHE A CA 1
ATOM 953 C C . PHE A 1 120 ? 3.315 -7.484 6.111 1.00 98.62 120 PHE A C 1
ATOM 955 O O . PHE A 1 120 ? 2.208 -7.823 5.702 1.00 98.62 120 PHE A O 1
ATOM 962 N N . ARG A 1 121 ? 4.430 -8.153 5.789 1.00 98.25 121 ARG A N 1
ATOM 963 C CA . ARG A 1 121 ? 4.402 -9.373 4.967 1.00 98.25 121 ARG A CA 1
ATOM 964 C C . ARG A 1 121 ? 3.574 -10.472 5.620 1.00 98.25 121 ARG A C 1
ATOM 966 O O . ARG A 1 121 ? 2.746 -11.081 4.951 1.00 98.25 121 ARG A O 1
ATOM 973 N N . ARG A 1 122 ? 3.762 -10.700 6.925 1.00 98.62 122 ARG A N 1
ATOM 974 C CA . ARG A 1 122 ? 2.980 -11.698 7.675 1.00 98.62 122 ARG A CA 1
ATOM 975 C C . ARG A 1 122 ? 1.498 -11.336 7.722 1.00 98.62 122 ARG A C 1
ATOM 977 O O . ARG A 1 122 ? 0.662 -12.202 7.500 1.00 98.62 122 ARG A O 1
ATOM 984 N N . MET A 1 123 ? 1.185 -10.059 7.934 1.00 98.44 123 MET A N 1
ATOM 985 C CA . MET A 1 123 ? -0.185 -9.552 7.905 1.00 98.44 123 MET A CA 1
ATOM 986 C C . MET A 1 123 ? -0.856 -9.774 6.546 1.00 98.44 123 MET A C 1
ATOM 988 O O . MET A 1 123 ? -1.929 -10.366 6.500 1.00 98.44 123 MET A O 1
ATOM 992 N N . VAL A 1 124 ? -0.240 -9.327 5.446 1.00 97.94 124 VAL A N 1
ATOM 993 C CA . VAL A 1 124 ? -0.804 -9.484 4.093 1.00 97.94 124 VAL A CA 1
ATOM 994 C C . VAL A 1 124 ? -0.998 -10.963 3.757 1.00 97.94 124 VAL A C 1
ATOM 996 O O . VAL A 1 124 ? -2.054 -11.335 3.256 1.00 97.94 124 VAL A O 1
ATOM 999 N N . ALA A 1 125 ? -0.029 -11.818 4.098 1.00 97.38 125 ALA A N 1
ATOM 1000 C CA . ALA A 1 125 ? -0.118 -13.260 3.874 1.00 97.38 125 ALA A CA 1
ATOM 1001 C C . ALA A 1 125 ? -1.214 -13.957 4.703 1.00 97.38 125 ALA A C 1
ATOM 1003 O O . ALA A 1 125 ? -1.663 -15.035 4.321 1.00 97.38 125 ALA A O 1
ATOM 1004 N N . GLY A 1 126 ? -1.626 -13.374 5.833 1.00 98.12 126 GLY A N 1
ATOM 1005 C CA . GLY A 1 126 ? -2.672 -13.933 6.689 1.00 98.12 126 GLY A CA 1
ATOM 1006 C C . GLY A 1 126 ? -4.096 -13.635 6.215 1.00 98.12 126 GLY A C 1
ATOM 1007 O O . GLY A 1 126 ? -5.027 -14.300 6.666 1.00 98.12 126 GLY A O 1
ATOM 1008 N N . PHE A 1 127 ? -4.291 -12.661 5.322 1.00 98.00 127 PHE A N 1
ATOM 1009 C CA . PHE A 1 127 ? -5.612 -12.337 4.785 1.00 98.00 127 PHE A CA 1
ATOM 1010 C C . PHE A 1 127 ? -6.038 -13.299 3.671 1.00 98.00 127 PHE A C 1
ATOM 1012 O O . PHE A 1 127 ? -5.238 -13.727 2.839 1.00 98.00 127 PHE A O 1
ATOM 1019 N N . ALA A 1 128 ? -7.335 -13.610 3.628 1.00 94.88 128 ALA A N 1
ATOM 1020 C CA . ALA A 1 128 ? -7.911 -14.413 2.557 1.00 94.88 128 ALA A CA 1
ATOM 1021 C C . ALA A 1 128 ? -7.820 -13.688 1.194 1.00 94.88 128 ALA A C 1
ATOM 1023 O O . ALA A 1 128 ? -7.895 -12.454 1.145 1.00 94.88 128 ALA A O 1
ATOM 1024 N N . PRO A 1 129 ? -7.723 -14.427 0.070 1.00 91.81 129 PRO A N 1
ATOM 1025 C CA . PRO A 1 129 ? -7.773 -13.829 -1.261 1.00 91.81 129 PRO A CA 1
ATOM 1026 C C . PRO A 1 129 ? -9.015 -12.947 -1.445 1.00 91.81 129 PRO A C 1
ATOM 1028 O O . PRO A 1 129 ? -10.132 -13.368 -1.155 1.00 91.81 129 PRO A O 1
ATOM 1031 N N . GLY A 1 130 ? -8.819 -11.728 -1.951 1.00 91.38 130 GLY A N 1
ATOM 1032 C CA . GLY A 1 130 ? -9.897 -10.761 -2.186 1.00 91.38 130 GLY A CA 1
ATOM 1033 C C . GLY A 1 130 ? -10.216 -9.835 -1.008 1.00 91.38 130 GLY A C 1
ATOM 1034 O O . GLY A 1 130 ? -11.002 -8.908 -1.187 1.00 91.38 130 GLY A O 1
ATOM 1035 N N . PHE A 1 131 ? -9.603 -10.028 0.165 1.00 97.25 131 PHE A N 1
ATOM 1036 C CA . PHE A 1 131 ? -9.663 -9.032 1.234 1.00 97.25 131 PHE A CA 1
ATOM 1037 C C . PHE A 1 131 ? -8.890 -7.766 0.829 1.00 97.25 131 PHE A C 1
ATOM 1039 O O . PHE A 1 131 ? -7.770 -7.846 0.320 1.00 97.25 131 PHE A O 1
ATOM 1046 N N . ASP A 1 132 ? -9.472 -6.593 1.074 1.00 97.12 132 ASP A N 1
ATOM 1047 C CA . ASP A 1 132 ? -8.876 -5.313 0.692 1.00 97.12 132 ASP A CA 1
ATOM 1048 C C . ASP A 1 132 ? -7.885 -4.821 1.762 1.00 97.12 132 ASP A C 1
ATOM 1050 O O . ASP A 1 132 ? -8.269 -4.329 2.828 1.00 97.12 132 ASP A O 1
ATOM 1054 N N . VAL A 1 133 ? -6.587 -4.972 1.491 1.00 97.75 133 VAL A N 1
ATOM 1055 C CA . VAL A 1 133 ? -5.515 -4.418 2.329 1.00 97.75 133 VAL A CA 1
ATOM 1056 C C . VAL A 1 133 ? -4.949 -3.168 1.668 1.00 97.75 133 VAL A C 1
ATOM 1058 O O . VAL A 1 133 ? -4.464 -3.220 0.542 1.00 97.75 133 VAL A O 1
ATOM 1061 N N . ASN A 1 134 ? -4.932 -2.061 2.407 1.00 97.06 134 ASN A N 1
ATOM 1062 C CA . ASN A 1 134 ? -4.382 -0.789 1.959 1.00 97.06 134 ASN A CA 1
ATOM 1063 C C . ASN A 1 134 ? -3.271 -0.323 2.913 1.00 97.06 134 ASN A C 1
ATOM 1065 O O . ASN A 1 134 ? -3.530 0.002 4.073 1.00 97.06 134 ASN A O 1
ATOM 1069 N N . ILE A 1 135 ? -2.032 -0.297 2.423 1.00 97.88 135 ILE A N 1
ATOM 1070 C CA . ILE A 1 135 ? -0.843 0.174 3.137 1.00 97.88 135 ILE A CA 1
ATOM 1071 C C . ILE A 1 135 ? -0.523 1.598 2.665 1.00 97.88 135 ILE A C 1
ATOM 1073 O O . ILE A 1 135 ? 0.153 1.835 1.664 1.00 97.88 135 ILE A O 1
ATOM 1077 N N . GLY A 1 136 ? -1.017 2.567 3.417 1.00 95.94 136 GLY A N 1
ATOM 1078 C CA . GLY A 1 136 ? -0.809 3.989 3.227 1.00 95.94 136 GLY A CA 1
ATOM 1079 C C . GLY A 1 136 ? 0.613 4.434 3.571 1.00 95.94 136 GLY A C 1
ATOM 1080 O O . GLY A 1 136 ? 1.116 4.193 4.667 1.00 95.94 136 GLY A O 1
ATOM 1081 N N . ASN A 1 137 ? 1.240 5.156 2.643 1.00 94.50 137 ASN A N 1
ATOM 1082 C CA . ASN A 1 137 ? 2.454 5.954 2.837 1.00 94.50 137 ASN A CA 1
ATOM 1083 C C . ASN A 1 137 ? 3.729 5.197 3.252 1.00 94.50 137 ASN A C 1
ATOM 1085 O O . ASN A 1 137 ? 4.685 5.834 3.700 1.00 94.50 137 ASN A O 1
ATOM 1089 N N . LEU A 1 138 ? 3.786 3.875 3.070 1.00 97.50 138 LEU A N 1
ATOM 1090 C CA . LEU A 1 138 ? 5.031 3.114 3.185 1.00 97.50 138 LEU A CA 1
ATOM 1091 C C . LEU A 1 138 ? 5.847 3.259 1.889 1.00 97.50 138 LEU A C 1
ATOM 1093 O O . LEU A 1 138 ? 5.334 2.900 0.835 1.00 97.50 138 LEU A O 1
ATOM 1097 N N . PRO A 1 139 ? 7.114 3.713 1.914 1.00 97.56 139 PRO A N 1
ATOM 1098 C CA . PRO A 1 139 ? 7.904 3.800 0.689 1.00 97.56 139 PRO A CA 1
ATOM 1099 C C . PRO A 1 139 ? 8.048 2.433 0.012 1.00 97.56 139 PRO A C 1
ATOM 1101 O O . PRO A 1 139 ? 8.502 1.479 0.639 1.00 97.56 139 PRO A O 1
ATOM 1104 N N . PHE A 1 140 ? 7.733 2.353 -1.286 1.00 97.69 140 PHE A N 1
ATOM 1105 C CA . PHE A 1 140 ? 7.788 1.105 -2.067 1.00 97.69 140 PHE A CA 1
ATOM 1106 C C . PHE A 1 140 ? 9.112 0.340 -1.926 1.00 97.69 140 PHE A C 1
ATOM 1108 O O . PHE A 1 140 ? 9.118 -0.883 -1.905 1.00 97.69 140 PHE A O 1
ATOM 1115 N N . CYS A 1 141 ? 10.234 1.049 -1.788 1.00 97.19 141 CYS A N 1
ATOM 1116 C CA . CYS A 1 141 ? 11.554 0.441 -1.633 1.00 97.19 141 CYS A CA 1
ATOM 1117 C C . CYS A 1 141 ? 11.786 -0.304 -0.313 1.00 97.19 141 CYS A C 1
ATOM 1119 O O . CYS A 1 141 ? 12.743 -1.062 -0.212 1.00 97.19 141 CYS A O 1
ATOM 1121 N N . ILE A 1 142 ? 10.938 -0.096 0.695 1.00 98.06 142 ILE A N 1
ATOM 1122 C CA . ILE A 1 142 ? 11.049 -0.773 1.992 1.00 98.06 142 ILE A CA 1
ATOM 1123 C C . ILE A 1 142 ? 10.517 -2.208 1.912 1.00 98.06 142 ILE A C 1
ATOM 1125 O O . ILE A 1 142 ? 11.072 -3.118 2.527 1.00 98.06 142 ILE A O 1
ATOM 1129 N N . ALA A 1 143 ? 9.449 -2.414 1.142 1.00 97.44 143 ALA A N 1
ATOM 1130 C CA . ALA A 1 143 ? 8.862 -3.725 0.895 1.00 97.44 143 ALA A CA 1
ATOM 1131 C C . ALA A 1 143 ? 8.342 -3.802 -0.553 1.00 97.44 143 ALA A C 1
ATOM 1133 O O . ALA A 1 143 ? 7.134 -3.696 -0.771 1.00 97.44 143 ALA A O 1
ATOM 1134 N N . PRO A 1 144 ? 9.235 -3.954 -1.552 1.00 96.25 144 PRO A N 1
ATOM 1135 C CA . PRO A 1 144 ? 8.842 -3.941 -2.963 1.00 96.25 144 PRO A CA 1
ATOM 1136 C C . PRO A 1 144 ? 7.853 -5.054 -3.331 1.00 96.25 144 PRO A C 1
ATOM 1138 O O . PRO A 1 144 ? 6.981 -4.853 -4.168 1.00 96.25 144 PRO A O 1
ATOM 1141 N N . ASP A 1 145 ? 7.935 -6.201 -2.656 1.00 95.75 145 ASP A N 1
ATOM 1142 C CA . ASP A 1 145 ? 6.998 -7.324 -2.773 1.00 95.75 145 ASP A CA 1
ATOM 1143 C C . ASP A 1 145 ? 5.581 -6.997 -2.283 1.00 95.75 145 ASP A C 1
ATOM 1145 O O . ASP A 1 145 ? 4.622 -7.648 -2.688 1.00 95.75 145 ASP A O 1
ATOM 1149 N N . LEU A 1 146 ? 5.428 -5.960 -1.455 1.00 97.25 146 LEU A N 1
ATOM 1150 C CA . LEU A 1 146 ? 4.131 -5.461 -1.005 1.00 97.25 146 LEU A CA 1
ATOM 1151 C C . LEU A 1 146 ? 3.612 -4.289 -1.850 1.00 97.25 146 LEU A C 1
ATOM 1153 O O . LEU A 1 146 ? 2.550 -3.747 -1.546 1.00 97.25 146 LEU A O 1
ATOM 1157 N N . ALA A 1 147 ? 4.317 -3.897 -2.917 1.00 96.38 147 ALA A N 1
ATOM 1158 C CA . ALA A 1 147 ? 3.939 -2.767 -3.763 1.00 96.38 147 ALA A CA 1
ATOM 1159 C C . ALA A 1 147 ? 2.478 -2.781 -4.261 1.00 96.38 147 ALA A C 1
ATOM 1161 O O . ALA A 1 147 ? 1.897 -1.693 -4.305 1.00 96.38 147 ALA A O 1
ATOM 1162 N N . PRO A 1 148 ? 1.848 -3.931 -4.593 1.00 94.44 148 PRO A N 1
ATOM 1163 C CA . PRO A 1 148 ? 0.438 -3.962 -4.996 1.00 94.44 148 PRO A CA 1
ATOM 1164 C C . PRO A 1 148 ? -0.546 -3.452 -3.934 1.00 94.44 148 PRO A C 1
ATOM 1166 O O . PRO A 1 148 ? -1.634 -3.009 -4.287 1.00 94.44 148 PRO A O 1
ATOM 1169 N N . TRP A 1 149 ? -0.166 -3.483 -2.654 1.00 96.06 149 TRP A N 1
ATOM 1170 C CA . TRP A 1 149 ? -0.986 -3.013 -1.533 1.00 96.06 149 TRP A CA 1
ATOM 1171 C C . TRP A 1 149 ? -0.559 -1.631 -1.017 1.00 96.06 149 TRP A C 1
ATOM 1173 O O . TRP A 1 149 ? -1.152 -1.126 -0.066 1.00 96.06 149 TRP A O 1
ATOM 1183 N N . ILE A 1 150 ? 0.485 -1.016 -1.589 1.00 96.75 150 ILE A N 1
ATOM 1184 C CA . ILE A 1 150 ? 1.032 0.266 -1.127 1.00 96.75 150 ILE A CA 1
ATOM 1185 C C . ILE A 1 150 ? 0.422 1.441 -1.900 1.00 96.75 150 ILE A C 1
ATOM 1187 O O . ILE A 1 150 ? 0.464 1.501 -3.133 1.00 96.75 150 ILE A O 1
ATOM 1191 N N . HIS A 1 151 ? -0.042 2.454 -1.162 1.00 93.75 151 HIS A N 1
ATOM 1192 C CA . HIS A 1 151 ? -0.655 3.663 -1.716 1.00 93.75 151 HIS A CA 1
ATOM 1193 C C . HIS A 1 151 ? -0.113 4.927 -1.037 1.00 93.75 151 HIS A C 1
ATOM 1195 O O . HIS A 1 151 ? -0.091 5.032 0.183 1.00 93.75 151 HIS A O 1
ATOM 1201 N N . HIS A 1 152 ? 0.309 5.928 -1.812 1.00 90.19 152 HIS A N 1
ATOM 1202 C CA . HIS A 1 152 ? 0.766 7.221 -1.271 1.00 90.19 152 HIS A CA 1
ATOM 1203 C C . HIS A 1 152 ? -0.279 8.340 -1.397 1.00 90.19 152 HIS A C 1
ATOM 1205 O O . HIS A 1 152 ? -0.192 9.358 -0.709 1.00 90.19 152 HIS A O 1
ATOM 1211 N N . ASP A 1 153 ? -1.303 8.124 -2.219 1.00 81.44 153 ASP A N 1
ATOM 1212 C CA . ASP A 1 153 ? -2.491 8.961 -2.335 1.00 81.44 153 ASP A CA 1
ATOM 1213 C C . ASP A 1 153 ? -3.715 8.049 -2.479 1.00 81.44 153 ASP A C 1
ATOM 1215 O O . ASP A 1 153 ? -3.601 6.825 -2.440 1.00 81.44 153 ASP A O 1
ATOM 1219 N N . GLY A 1 154 ? -4.897 8.634 -2.622 1.00 74.81 154 GLY A N 1
ATOM 1220 C CA . GLY A 1 154 ? -6.113 7.892 -2.933 1.00 74.81 154 GLY A CA 1
ATOM 1221 C C . GLY A 1 154 ? -6.959 8.663 -3.929 1.00 74.81 154 GLY A C 1
ATOM 1222 O O . GLY A 1 154 ? -6.467 9.592 -4.572 1.00 74.81 154 GLY A O 1
ATOM 1223 N N . GLU A 1 155 ? -8.231 8.290 -4.017 1.00 73.19 155 GLU A N 1
ATOM 1224 C CA . GLU A 1 155 ? -9.184 8.931 -4.920 1.00 73.19 155 GLU A CA 1
ATOM 1225 C C . GLU A 1 155 ? -9.171 10.459 -4.782 1.00 73.19 155 GLU A C 1
ATOM 1227 O O . GLU A 1 155 ? -9.153 10.959 -3.647 1.00 73.19 155 GLU A O 1
ATOM 1232 N N . PRO A 1 156 ? -9.209 11.217 -5.896 1.00 73.38 156 PRO A N 1
ATOM 1233 C CA . PRO A 1 156 ? -9.326 12.669 -5.866 1.00 73.38 156 PRO A CA 1
ATOM 1234 C C . PRO A 1 156 ? -10.436 13.106 -4.902 1.00 73.38 156 PRO A C 1
ATOM 1236 O O . PRO A 1 156 ? -11.617 12.875 -5.136 1.00 73.38 156 PRO A O 1
ATOM 1239 N N . THR A 1 157 ? -10.038 13.695 -3.771 1.00 74.06 157 THR A N 1
ATOM 1240 C CA . THR A 1 157 ? -10.953 14.064 -2.685 1.00 74.06 157 THR A CA 1
ATOM 1241 C C . THR A 1 157 ? -10.846 15.558 -2.412 1.00 74.06 157 THR A C 1
ATOM 1243 O O . THR A 1 157 ? -9.807 16.031 -1.941 1.00 74.06 157 THR A O 1
ATOM 1246 N N . GLU A 1 158 ? -11.944 16.276 -2.621 1.00 76.12 158 GLU A N 1
ATOM 1247 C CA . GLU A 1 158 ? -12.163 17.611 -2.064 1.00 76.12 158 GLU A CA 1
ATOM 1248 C C . GLU A 1 158 ? -12.531 17.451 -0.584 1.00 76.12 158 GLU A C 1
ATOM 1250 O O . GLU A 1 158 ? -13.471 16.736 -0.236 1.00 76.12 158 GLU A O 1
ATOM 1255 N N . THR A 1 159 ? -11.749 18.051 0.311 1.00 79.19 159 THR A N 1
ATOM 1256 C CA . THR A 1 159 ? -11.987 17.977 1.756 1.00 79.19 159 THR A CA 1
ATOM 1257 C C . THR A 1 159 ? -12.539 19.292 2.257 1.00 79.19 159 THR A C 1
ATOM 1259 O O . THR A 1 159 ? -11.990 20.354 1.976 1.00 79.19 159 THR A O 1
ATOM 1262 N N . VAL A 1 160 ? -13.604 19.187 3.040 1.00 77.25 160 VAL A N 1
ATOM 1263 C CA . VAL A 1 160 ? -14.232 20.293 3.748 1.00 77.25 160 VAL A CA 1
ATOM 1264 C C . VAL A 1 160 ? -14.300 19.895 5.216 1.00 77.25 160 VAL A C 1
ATOM 1266 O O . VAL A 1 160 ? -14.742 18.790 5.532 1.00 77.25 160 VAL A O 1
ATOM 1269 N N . ALA A 1 161 ? -13.824 20.762 6.102 1.00 79.50 161 ALA A N 1
ATOM 1270 C CA . ALA A 1 161 ? -13.894 20.557 7.541 1.00 79.50 161 ALA A CA 1
ATOM 1271 C C . ALA A 1 161 ? -14.887 21.533 8.170 1.00 79.50 161 ALA A C 1
ATOM 1273 O O . ALA A 1 161 ? -15.132 22.612 7.631 1.00 79.50 161 ALA A O 1
ATOM 1274 N N . ILE A 1 162 ? -15.426 21.133 9.316 1.00 79.06 162 ILE A N 1
ATOM 1275 C CA . ILE A 1 162 ? -16.172 22.000 10.223 1.00 79.06 162 ILE A CA 1
ATOM 1276 C C . ILE A 1 162 ? -15.299 22.147 11.466 1.00 79.06 162 ILE A C 1
ATOM 1278 O O . ILE A 1 162 ? -14.843 21.139 12.013 1.00 79.06 162 ILE A O 1
ATOM 1282 N N . ASP A 1 163 ? -14.988 23.386 11.827 1.00 76.38 163 ASP A N 1
ATOM 1283 C CA . ASP A 1 163 ? -14.195 23.715 13.009 1.00 76.38 163 ASP A CA 1
ATOM 1284 C C . ASP A 1 163 ? -15.076 23.913 14.256 1.00 76.38 163 ASP A C 1
ATOM 1286 O O . ASP A 1 163 ? -16.284 23.679 14.233 1.00 76.38 163 ASP A O 1
ATOM 1290 N N . GLU A 1 164 ? -14.452 24.291 15.373 1.00 65.06 164 GLU A N 1
ATOM 1291 C CA . GLU A 1 164 ? -15.126 24.479 16.666 1.00 65.06 164 GLU A CA 1
ATOM 1292 C C . GLU A 1 164 ? -16.181 25.603 16.650 1.00 65.06 164 GLU A C 1
ATOM 1294 O O . GLU A 1 164 ? -17.054 25.616 17.515 1.00 65.06 164 GLU A O 1
ATOM 1299 N N . ASP A 1 165 ? -16.142 26.495 15.652 1.00 79.88 165 ASP A N 1
ATOM 1300 C CA . ASP A 1 165 ? -17.086 27.604 15.472 1.00 79.88 165 ASP A CA 1
ATOM 1301 C C . ASP A 1 165 ? -18.222 27.261 14.481 1.00 79.88 165 ASP A C 1
ATOM 1303 O O . ASP A 1 165 ? -18.898 28.160 13.968 1.00 79.88 165 ASP A O 1
ATOM 1307 N N . ASP A 1 166 ? -18.414 25.973 14.162 1.00 78.62 166 ASP A N 1
ATOM 1308 C CA . ASP A 1 166 ? -19.353 25.465 13.150 1.00 78.62 166 ASP A CA 1
ATOM 1309 C C . ASP A 1 166 ? -19.134 26.071 11.747 1.00 78.62 166 ASP A C 1
ATOM 1311 O O . ASP A 1 166 ? -20.029 26.078 10.889 1.00 78.62 166 ASP A O 1
ATOM 1315 N N . ARG A 1 167 ? -17.928 26.586 11.464 1.00 79.75 167 ARG A N 1
ATOM 1316 C CA . ARG A 1 167 ? -17.613 27.175 10.163 1.00 79.75 167 ARG A CA 1
ATOM 1317 C C . ARG A 1 167 ? -17.105 26.118 9.207 1.00 79.75 167 ARG A C 1
ATOM 1319 O O . ARG A 1 167 ? -16.167 25.371 9.468 1.00 79.75 167 ARG A O 1
ATOM 1326 N N . VAL A 1 168 ? -17.729 26.108 8.037 1.00 82.38 168 VAL A N 1
ATOM 1327 C CA . VAL A 1 168 ? -17.349 25.244 6.927 1.00 82.38 168 VAL A CA 1
ATOM 1328 C C . VAL A 1 168 ? -16.124 25.838 6.239 1.00 82.38 168 VAL A C 1
ATOM 1330 O O . VAL A 1 168 ? -16.140 26.986 5.784 1.00 82.38 168 VAL A O 1
ATOM 1333 N N . SER A 1 169 ? -15.054 25.059 6.148 1.00 79.44 169 SER A N 1
ATOM 1334 C CA . SER A 1 169 ? -13.845 25.487 5.463 1.00 79.44 169 SER A CA 1
ATOM 1335 C C . SER A 1 169 ? -14.044 25.619 3.953 1.00 79.44 169 SER A C 1
ATOM 1337 O O . SER A 1 169 ? -14.936 25.016 3.354 1.00 79.44 169 SER A O 1
ATOM 1339 N N . ARG A 1 170 ? -13.150 26.363 3.288 1.00 82.44 170 ARG A N 1
ATOM 1340 C CA . ARG A 1 170 ? -13.036 26.233 1.831 1.00 82.44 170 ARG A CA 1
ATOM 1341 C C . ARG A 1 170 ? -12.597 24.805 1.484 1.00 82.44 170 ARG A C 1
ATOM 1343 O O . ARG A 1 170 ? -11.770 24.258 2.219 1.00 82.44 170 ARG A O 1
ATOM 1350 N N . PRO A 1 171 ? -13.097 24.229 0.379 1.00 80.12 171 PRO A N 1
ATOM 1351 C CA . PRO A 1 171 ? -12.610 22.947 -0.098 1.00 80.12 171 PRO A CA 1
ATOM 1352 C C . PRO A 1 171 ? -11.097 22.981 -0.331 1.00 80.12 171 PRO A C 1
ATOM 1354 O O . PRO A 1 171 ? -10.558 23.958 -0.860 1.00 80.12 171 PRO A O 1
ATOM 1357 N N . TRP A 1 172 ? -10.402 21.925 0.085 1.00 74.81 172 TRP A N 1
ATOM 1358 C CA . TRP A 1 172 ? -8.977 21.754 -0.177 1.00 74.81 172 TRP A CA 1
ATOM 1359 C C . TRP A 1 172 ? -8.640 20.327 -0.597 1.00 74.81 172 TRP A C 1
ATOM 1361 O O . TRP A 1 172 ? -9.262 19.351 -0.168 1.00 74.81 172 TRP A O 1
ATOM 1371 N N . ASN A 1 173 ? -7.570 20.188 -1.379 1.00 77.50 173 ASN A N 1
ATOM 1372 C CA . ASN A 1 173 ? -7.009 18.884 -1.704 1.00 77.50 173 ASN A CA 1
ATOM 1373 C C . ASN A 1 173 ? -6.099 18.407 -0.560 1.00 77.50 173 ASN A C 1
ATOM 1375 O O . ASN A 1 173 ? -4.967 18.874 -0.395 1.00 77.50 173 ASN A O 1
ATOM 1379 N N . LYS A 1 174 ? -6.592 17.445 0.227 1.00 74.81 174 LYS A N 1
ATOM 1380 C CA . LYS A 1 174 ? -5.863 16.889 1.380 1.00 74.81 174 LYS A CA 1
ATOM 1381 C C . LYS A 1 174 ? -4.509 16.276 0.999 1.00 74.81 174 LYS A C 1
ATOM 1383 O O . LYS A 1 174 ? -3.580 16.325 1.800 1.00 74.81 174 LYS A O 1
ATOM 1388 N N . TYR A 1 175 ? -4.373 15.718 -0.205 1.00 75.56 175 TYR A N 1
ATOM 1389 C CA . TYR A 1 175 ? -3.144 15.051 -0.639 1.00 75.56 175 TYR A CA 1
ATOM 1390 C C . TYR A 1 175 ? -2.034 16.052 -0.948 1.00 75.56 175 TYR A C 1
ATOM 1392 O O . TYR A 1 175 ? -0.895 15.836 -0.541 1.00 75.56 175 TYR A O 1
ATOM 1400 N N . LEU A 1 176 ? -2.363 17.201 -1.550 1.00 74.81 176 LEU A N 1
ATOM 1401 C CA . LEU A 1 176 ? -1.396 18.292 -1.729 1.00 74.81 176 LEU A CA 1
ATOM 1402 C C . LEU A 1 176 ? -0.852 18.782 -0.380 1.00 74.81 176 LEU A C 1
ATOM 1404 O O . LEU A 1 176 ? 0.353 18.963 -0.222 1.00 74.81 176 LEU A O 1
ATOM 1408 N N . VAL A 1 177 ? -1.722 18.907 0.626 1.00 73.62 177 VAL A N 1
ATOM 1409 C CA . VAL A 1 177 ? -1.318 19.293 1.987 1.00 73.62 177 VAL A CA 1
ATOM 1410 C C . VAL A 1 177 ? -0.455 18.221 2.656 1.00 73.62 177 VAL A C 1
ATOM 1412 O O . VAL A 1 177 ? 0.472 18.569 3.379 1.00 73.62 177 VAL A O 1
ATOM 1415 N N . LYS A 1 178 ? -0.727 16.930 2.438 1.00 75.06 178 LYS A N 1
ATOM 1416 C CA . LYS A 1 178 ? 0.065 15.817 2.999 1.00 75.06 178 LYS A CA 1
ATOM 1417 C C . LYS A 1 178 ? 1.415 15.600 2.308 1.00 75.06 178 LYS A C 1
ATOM 1419 O O . LYS A 1 178 ? 2.285 14.945 2.871 1.00 75.06 178 LYS A O 1
ATOM 1424 N N . ARG A 1 179 ? 1.581 16.091 1.078 1.00 81.38 179 ARG A N 1
ATOM 1425 C CA . ARG A 1 179 ? 2.843 16.014 0.327 1.00 81.38 179 ARG A CA 1
ATOM 1426 C C . ARG A 1 179 ? 3.830 17.120 0.716 1.00 81.38 179 ARG A C 1
ATOM 1428 O O . ARG A 1 179 ? 5.008 16.986 0.415 1.00 81.38 179 ARG A O 1
ATOM 1435 N N . ARG A 1 180 ? 3.369 18.185 1.385 1.00 85.38 180 ARG A N 1
ATOM 1436 C CA . ARG A 1 180 ? 4.180 19.381 1.689 1.00 85.38 180 ARG A CA 1
ATOM 1437 C C . ARG A 1 180 ? 5.331 19.136 2.664 1.00 85.38 180 ARG A C 1
ATOM 1439 O O . ARG A 1 180 ? 6.275 19.904 2.670 1.00 85.38 180 ARG A O 1
ATOM 1446 N N . ASP A 1 181 ? 5.201 18.123 3.512 1.00 90.56 181 ASP A N 1
ATOM 1447 C CA . ASP A 1 181 ? 6.146 17.765 4.571 1.00 90.56 181 ASP A CA 1
ATOM 1448 C C . ASP A 1 181 ? 6.866 16.452 4.256 1.00 90.56 181 ASP A C 1
ATOM 1450 O O . ASP A 1 181 ? 7.257 15.713 5.162 1.00 90.56 181 ASP A O 1
ATOM 1454 N N . LYS A 1 182 ? 6.999 16.132 2.963 1.00 94.62 182 LYS A N 1
ATOM 1455 C CA . LYS A 1 182 ? 7.678 14.935 2.481 1.00 94.62 182 LYS A CA 1
ATOM 1456 C C . LYS A 1 182 ? 8.824 15.279 1.548 1.00 94.62 182 LYS A C 1
ATOM 1458 O O . LYS A 1 182 ? 8.743 16.205 0.747 1.00 94.62 182 LYS A O 1
ATOM 1463 N N . ILE A 1 183 ? 9.862 14.454 1.606 1.00 95.69 183 ILE A N 1
ATOM 1464 C CA . ILE A 1 183 ? 11.050 14.573 0.769 1.00 95.69 183 ILE A CA 1
ATOM 1465 C C . ILE A 1 183 ? 11.316 13.293 -0.010 1.00 95.69 183 ILE A C 1
ATOM 1467 O O . ILE A 1 183 ? 11.001 12.178 0.419 1.00 95.69 183 ILE A O 1
ATOM 1471 N N . LYS A 1 184 ? 11.982 13.470 -1.150 1.00 96.62 184 LYS A N 1
ATOM 1472 C CA . LYS A 1 184 ? 12.587 12.400 -1.938 1.00 96.62 184 LYS A CA 1
ATOM 1473 C C . LYS A 1 184 ? 14.071 12.731 -2.111 1.00 96.62 184 LYS A C 1
ATOM 1475 O O . LYS A 1 184 ? 14.370 13.795 -2.654 1.00 96.62 184 LYS A O 1
ATOM 1480 N N . PRO A 1 185 ? 15.009 11.888 -1.643 1.00 95.81 185 PRO A N 1
ATOM 1481 C CA . PRO A 1 185 ? 16.423 12.087 -1.950 1.00 95.81 185 PRO A CA 1
ATOM 1482 C C . PRO A 1 185 ? 16.662 11.998 -3.465 1.00 95.81 185 PRO A C 1
ATOM 1484 O O . PRO A 1 185 ? 15.923 11.312 -4.163 1.00 95.81 185 PRO A O 1
ATOM 1487 N N . GLU A 1 186 ? 17.723 12.633 -3.972 1.00 96.50 186 GLU A N 1
ATOM 1488 C CA . GLU A 1 186 ? 18.009 12.717 -5.419 1.00 96.50 186 GLU A CA 1
ATOM 1489 C C . GLU A 1 186 ? 18.022 11.345 -6.113 1.00 96.50 186 GLU A C 1
ATOM 1491 O O . GLU A 1 186 ? 17.477 11.179 -7.203 1.00 96.50 186 GLU A O 1
ATOM 1496 N N . ARG A 1 187 ? 18.555 10.325 -5.432 1.00 95.19 187 ARG A N 1
ATOM 1497 C CA . ARG A 1 187 ? 18.581 8.941 -5.924 1.00 95.19 187 ARG A CA 1
ATOM 1498 C C . ARG A 1 187 ? 17.198 8.356 -6.225 1.00 95.19 187 ARG A C 1
ATOM 1500 O O . ARG A 1 187 ? 17.107 7.436 -7.023 1.00 95.19 187 ARG A O 1
ATOM 1507 N N . CYS A 1 188 ? 16.114 8.877 -5.641 1.00 96.69 188 CYS A N 1
ATOM 1508 C CA . CYS A 1 188 ? 14.760 8.415 -5.957 1.00 96.69 188 CYS A CA 1
ATOM 1509 C C . CYS A 1 188 ? 14.405 8.576 -7.436 1.00 96.69 188 CYS A C 1
ATOM 1511 O O . CYS A 1 188 ? 13.607 7.782 -7.920 1.00 96.69 188 CYS A O 1
ATOM 1513 N N . ARG A 1 189 ? 15.033 9.511 -8.165 1.00 95.81 189 ARG A N 1
ATOM 1514 C CA . ARG A 1 189 ? 14.771 9.721 -9.597 1.00 95.81 189 ARG A CA 1
ATOM 1515 C C . ARG A 1 189 ? 15.041 8.489 -10.463 1.00 95.81 189 ARG A C 1
ATOM 1517 O O . ARG A 1 189 ? 14.457 8.383 -11.534 1.00 95.81 189 ARG A O 1
ATOM 1524 N N . SER A 1 190 ? 15.897 7.566 -10.016 1.00 95.06 190 SER A N 1
ATOM 1525 C CA . SER A 1 190 ? 16.152 6.300 -10.717 1.00 95.06 190 SER A CA 1
ATOM 1526 C C . SER A 1 190 ? 15.209 5.165 -10.301 1.00 95.06 190 SER A C 1
ATOM 1528 O O . SER A 1 190 ? 15.328 4.059 -10.817 1.00 95.06 190 SER A O 1
ATOM 1530 N N . CYS A 1 191 ? 14.302 5.396 -9.347 1.00 96.50 191 CYS A N 1
ATOM 1531 C CA . CYS A 1 191 ? 13.362 4.391 -8.862 1.00 96.50 191 CYS A CA 1
ATOM 1532 C C . CYS A 1 191 ? 12.192 4.239 -9.835 1.00 96.50 191 CYS A C 1
ATOM 1534 O O . CYS A 1 191 ? 11.566 5.220 -10.234 1.00 96.50 191 CYS A O 1
ATOM 1536 N N . VAL A 1 192 ? 11.798 3.004 -10.127 1.00 95.81 192 VAL A N 1
ATOM 1537 C CA . VAL A 1 192 ? 10.645 2.731 -10.990 1.00 95.81 192 VAL A CA 1
ATOM 1538 C C . VAL A 1 192 ? 9.319 3.234 -10.399 1.00 95.81 192 VAL A C 1
ATOM 1540 O O . VAL A 1 192 ? 8.383 3.568 -11.126 1.00 95.81 192 VAL A O 1
ATOM 1543 N N . HIS A 1 193 ? 9.255 3.373 -9.072 1.00 95.75 193 HIS A N 1
ATOM 1544 C CA . HIS A 1 193 ? 8.104 3.923 -8.357 1.00 95.75 193 HIS A CA 1
ATOM 1545 C C . HIS A 1 193 ? 8.158 5.451 -8.183 1.00 95.75 193 HIS A C 1
ATOM 1547 O O . HIS A 1 193 ? 7.288 5.998 -7.506 1.00 95.75 193 HIS A O 1
ATOM 1553 N N . ASP A 1 194 ? 9.135 6.162 -8.762 1.00 95.06 194 ASP A N 1
ATOM 1554 C CA . ASP A 1 194 ? 9.361 7.596 -8.513 1.00 95.06 194 ASP A CA 1
ATOM 1555 C C . ASP A 1 194 ? 8.092 8.448 -8.702 1.00 95.06 194 ASP A C 1
ATOM 1557 O O . ASP A 1 194 ? 7.742 9.242 -7.827 1.00 95.06 194 ASP A O 1
ATOM 1561 N N . ALA A 1 195 ? 7.350 8.218 -9.788 1.00 90.81 195 ALA A N 1
ATOM 1562 C CA . ALA A 1 195 ? 6.139 8.975 -10.113 1.00 90.81 195 ALA A CA 1
ATOM 1563 C C . ALA A 1 195 ? 4.944 8.692 -9.179 1.00 90.81 195 ALA A C 1
ATOM 1565 O O . ALA A 1 195 ? 4.048 9.528 -9.070 1.00 90.81 195 ALA A O 1
ATOM 1566 N N . ARG A 1 196 ? 4.916 7.528 -8.512 1.00 91.69 196 ARG A N 1
ATOM 1567 C CA . ARG A 1 196 ? 3.809 7.093 -7.633 1.00 91.69 196 ARG A CA 1
ATOM 1568 C C . ARG A 1 196 ? 4.150 7.112 -6.142 1.00 91.69 196 ARG A C 1
ATOM 1570 O O . ARG A 1 196 ? 3.272 6.926 -5.309 1.00 91.69 196 ARG A O 1
ATOM 1577 N N . CYS A 1 197 ? 5.413 7.340 -5.796 1.00 94.69 197 CYS A N 1
ATOM 1578 C CA . CYS A 1 197 ? 5.880 7.490 -4.427 1.00 94.69 197 CYS A CA 1
ATOM 1579 C C . CYS A 1 197 ? 5.917 8.971 -4.046 1.00 94.69 197 CYS A C 1
ATOM 1581 O O . CYS A 1 197 ? 6.592 9.774 -4.691 1.00 94.69 197 CYS A O 1
ATOM 1583 N N . SER A 1 198 ? 5.258 9.337 -2.948 1.00 94.00 198 SER A N 1
ATOM 1584 C CA . SER A 1 198 ? 5.314 10.707 -2.422 1.00 94.00 198 SER A CA 1
ATOM 1585 C C . SER A 1 198 ? 6.574 10.999 -1.592 1.00 94.00 198 SER A C 1
ATOM 1587 O O . SER A 1 198 ? 6.679 12.086 -1.035 1.00 94.00 198 SER A O 1
ATOM 1589 N N . GLY A 1 199 ? 7.471 10.024 -1.415 1.00 94.81 199 GLY A N 1
ATOM 1590 C CA . GLY A 1 199 ? 8.610 10.124 -0.500 1.00 94.81 199 GLY A CA 1
ATOM 1591 C C . GLY A 1 199 ? 8.257 9.866 0.968 1.00 94.81 199 GLY A C 1
ATOM 1592 O O . GLY A 1 199 ? 7.187 9.336 1.276 1.00 94.81 199 GLY A O 1
ATOM 1593 N N . VAL A 1 200 ? 9.172 10.249 1.860 1.00 96.12 200 VAL A N 1
ATOM 1594 C CA . VAL A 1 200 ? 9.072 10.081 3.324 1.00 96.12 200 VAL A CA 1
ATOM 1595 C C . VAL A 1 200 ? 8.862 11.416 4.018 1.00 96.12 200 VAL A C 1
ATOM 1597 O O . VAL A 1 200 ? 9.276 12.443 3.491 1.00 96.12 200 VAL A O 1
ATOM 1600 N N . PHE A 1 201 ? 8.276 11.415 5.215 1.00 95.75 201 PHE A N 1
ATOM 1601 C CA . PHE A 1 201 ? 8.122 12.643 5.996 1.00 95.75 201 PHE A CA 1
ATOM 1602 C C . PHE A 1 201 ? 9.480 13.258 6.381 1.00 95.75 201 PHE A C 1
ATOM 1604 O O . PHE A 1 201 ? 10.418 12.544 6.739 1.00 95.75 201 PHE A O 1
ATOM 1611 N N . GLU A 1 202 ? 9.583 14.586 6.374 1.00 95.94 202 GLU A N 1
ATOM 1612 C CA . GLU A 1 202 ? 10.802 15.320 6.752 1.00 95.94 202 GLU A CA 1
ATOM 1613 C C . GLU A 1 202 ? 11.284 14.965 8.161 1.00 95.94 202 GLU A C 1
ATOM 1615 O O . GLU A 1 202 ? 12.472 14.725 8.381 1.00 95.94 202 GLU A O 1
ATOM 1620 N N . THR A 1 203 ? 10.360 14.863 9.120 1.00 95.56 203 THR A N 1
ATOM 1621 C CA . THR A 1 203 ? 10.674 14.456 10.497 1.00 95.56 203 THR A CA 1
ATOM 1622 C C . THR A 1 203 ? 11.237 13.038 10.555 1.00 95.56 203 THR A C 1
ATOM 1624 O O . THR A 1 203 ? 12.172 12.786 11.310 1.00 95.56 203 THR A O 1
ATOM 1627 N N . TYR A 1 204 ? 10.717 12.120 9.731 1.00 97.06 204 TYR A N 1
ATOM 1628 C CA . TYR A 1 204 ? 11.247 10.760 9.639 1.00 97.06 204 TYR A CA 1
ATOM 1629 C C . TYR A 1 204 ? 12.703 10.778 9.166 1.00 97.06 204 TYR A C 1
ATOM 1631 O O . TYR A 1 204 ? 13.588 10.232 9.826 1.00 97.06 204 TYR A O 1
ATOM 1639 N N . ALA A 1 205 ? 12.965 11.487 8.064 1.00 97.00 205 ALA A N 1
ATOM 1640 C CA . ALA A 1 205 ? 14.307 11.630 7.514 1.00 97.00 205 ALA A CA 1
ATOM 1641 C C . ALA A 1 205 ? 15.275 12.316 8.492 1.00 97.00 205 ALA A C 1
ATOM 1643 O O . ALA A 1 205 ? 16.448 11.955 8.542 1.00 97.00 205 ALA A O 1
ATOM 1644 N N . ARG A 1 206 ? 14.799 13.261 9.312 1.00 96.81 206 ARG A N 1
ATOM 1645 C CA . ARG A 1 206 ? 15.602 13.880 10.378 1.00 96.81 206 ARG A CA 1
ATOM 1646 C C . ARG A 1 206 ? 16.024 12.871 11.450 1.00 96.81 206 ARG A C 1
ATOM 1648 O O . ARG A 1 206 ? 17.137 12.964 11.960 1.00 96.81 206 ARG A O 1
ATOM 1655 N N . PHE A 1 207 ? 15.161 11.920 11.807 1.00 97.31 207 PHE A N 1
ATOM 1656 C CA . PHE A 1 207 ? 15.433 10.967 12.888 1.00 97.31 207 PHE A CA 1
ATOM 1657 C C . PHE A 1 207 ? 16.229 9.735 12.460 1.00 97.31 207 PHE A C 1
ATOM 1659 O O . PHE A 1 207 ? 17.114 9.309 13.211 1.00 97.31 207 PHE A O 1
ATOM 1666 N N . TYR A 1 208 ? 15.925 9.183 11.285 1.00 97.69 208 TYR A N 1
ATOM 1667 C CA . TYR A 1 208 ? 16.494 7.925 10.786 1.00 97.69 208 TYR A CA 1
ATOM 1668 C C . TYR A 1 208 ? 17.426 8.105 9.583 1.00 97.69 208 TYR A C 1
ATOM 1670 O O . TYR A 1 208 ? 18.073 7.153 9.143 1.00 97.69 208 TYR A O 1
ATOM 1678 N N . GLY A 1 209 ? 17.531 9.325 9.053 1.00 97.75 209 GLY A N 1
ATOM 1679 C CA . GLY A 1 209 ? 18.188 9.574 7.780 1.00 97.75 209 GLY A CA 1
ATOM 1680 C C . GLY A 1 209 ? 17.369 9.033 6.610 1.00 97.75 209 GLY A C 1
ATOM 1681 O O . GLY A 1 209 ? 16.229 8.594 6.743 1.00 97.75 209 GLY A O 1
ATOM 1682 N N . VAL A 1 210 ? 17.981 9.051 5.429 1.00 97.62 210 VAL A N 1
ATOM 1683 C CA . VAL A 1 210 ? 17.382 8.496 4.205 1.00 97.62 210 VAL A CA 1
ATOM 1684 C C . VAL A 1 210 ? 18.059 7.206 3.759 1.00 97.62 210 VAL A C 1
ATOM 1686 O O . VAL A 1 210 ? 17.693 6.683 2.720 1.00 97.62 210 VAL A O 1
ATOM 1689 N N . GLY A 1 211 ? 19.039 6.691 4.515 1.00 96.94 211 GLY A N 1
ATOM 1690 C CA . GLY A 1 211 ? 19.966 5.632 4.096 1.00 96.94 211 GLY A CA 1
ATOM 1691 C C . GLY A 1 211 ? 19.300 4.356 3.576 1.00 96.94 211 GLY A C 1
ATOM 1692 O O . GLY A 1 211 ? 19.731 3.842 2.550 1.00 96.94 211 GLY A O 1
ATOM 1693 N N . GLU A 1 212 ? 18.208 3.925 4.203 1.00 96.38 212 GLU A N 1
ATOM 1694 C CA . GLU A 1 212 ? 17.424 2.737 3.824 1.00 96.38 212 GLU A CA 1
ATOM 1695 C C . GLU A 1 212 ? 16.552 2.911 2.567 1.00 96.38 212 GLU A C 1
ATOM 1697 O O . GLU A 1 212 ? 16.024 1.936 2.045 1.00 96.38 212 GLU A O 1
ATOM 1702 N N . LEU A 1 213 ? 16.395 4.137 2.055 1.00 96.75 213 LEU A N 1
ATOM 1703 C CA . LEU A 1 213 ? 15.578 4.410 0.871 1.00 96.75 213 LEU A CA 1
ATOM 1704 C C . LEU A 1 213 ? 16.359 4.087 -0.406 1.00 96.75 213 LEU A C 1
ATOM 1706 O O . LEU A 1 213 ? 16.915 4.993 -1.035 1.00 96.75 213 LEU A O 1
ATOM 1710 N N . VAL A 1 214 ? 16.451 2.808 -0.757 1.00 96.19 214 VAL A N 1
ATOM 1711 C CA . VAL A 1 214 ? 17.186 2.325 -1.936 1.00 96.19 214 VAL A CA 1
ATOM 1712 C C . VAL A 1 214 ? 16.251 2.283 -3.152 1.00 96.19 214 VAL A C 1
ATOM 1714 O O . VAL A 1 214 ? 15.200 1.660 -3.070 1.00 96.19 214 VAL A O 1
ATOM 1717 N N . PRO A 1 215 ? 16.557 2.963 -4.271 1.00 96.62 215 PRO A N 1
ATOM 1718 C CA . PRO A 1 215 ? 15.723 2.905 -5.472 1.00 96.62 215 PRO A CA 1
ATOM 1719 C C . PRO A 1 215 ? 15.493 1.468 -5.953 1.00 96.62 215 PRO A C 1
ATOM 1721 O O . PRO A 1 215 ? 16.433 0.685 -6.007 1.00 96.62 215 PRO A O 1
ATOM 1724 N N . VAL A 1 216 ? 14.256 1.149 -6.333 1.00 96.00 216 VAL A N 1
ATOM 1725 C CA . VAL A 1 216 ? 13.905 -0.134 -6.956 1.00 96.00 216 VAL A CA 1
ATOM 1726 C C . VAL A 1 216 ? 14.023 0.038 -8.464 1.00 96.00 216 VAL A C 1
ATOM 1728 O O . VAL A 1 216 ? 13.346 0.900 -9.032 1.00 96.00 216 VAL A O 1
ATOM 1731 N N . ASP A 1 217 ? 14.877 -0.745 -9.111 1.00 94.44 217 ASP A N 1
ATOM 1732 C CA . ASP A 1 217 ? 14.947 -0.780 -10.569 1.00 94.44 217 ASP A CA 1
ATOM 1733 C C . ASP A 1 217 ? 13.850 -1.674 -11.173 1.00 94.44 217 ASP A C 1
ATOM 1735 O O . ASP A 1 217 ? 13.131 -2.405 -10.487 1.00 94.44 217 ASP A O 1
ATOM 1739 N N . ALA A 1 218 ? 13.702 -1.607 -12.493 1.00 92.38 218 ALA A N 1
ATOM 1740 C CA . ALA A 1 218 ? 12.661 -2.334 -13.204 1.00 92.38 218 ALA A CA 1
ATOM 1741 C C . ALA A 1 218 ? 12.803 -3.867 -13.128 1.00 92.38 218 ALA A C 1
ATOM 1743 O O . ALA A 1 218 ? 11.806 -4.588 -13.155 1.00 92.38 218 ALA A O 1
ATOM 1744 N N . ARG A 1 219 ? 14.026 -4.390 -13.027 1.00 88.75 219 ARG A N 1
ATOM 1745 C CA . ARG A 1 219 ? 14.285 -5.834 -12.971 1.00 88.75 219 ARG A CA 1
ATOM 1746 C C . ARG A 1 219 ? 13.940 -6.387 -11.593 1.00 88.75 219 ARG A C 1
ATOM 1748 O O . ARG A 1 219 ? 13.244 -7.400 -11.515 1.00 88.75 219 ARG A O 1
ATOM 1755 N N . SER A 1 220 ? 14.334 -5.678 -10.537 1.00 90.62 220 SER A N 1
ATOM 1756 C CA . SER A 1 220 ? 13.933 -5.966 -9.159 1.00 90.62 220 SER A CA 1
ATOM 1757 C C . SER A 1 220 ? 12.409 -5.887 -8.993 1.00 90.62 220 SER A C 1
ATOM 1759 O O . SER A 1 220 ? 11.791 -6.828 -8.500 1.00 90.62 220 SER A O 1
ATOM 1761 N N . ALA A 1 221 ? 11.757 -4.833 -9.500 1.00 91.88 221 ALA A N 1
ATOM 1762 C CA . ALA A 1 221 ? 10.299 -4.713 -9.420 1.00 91.88 221 ALA A CA 1
ATOM 1763 C C . ALA A 1 221 ? 9.558 -5.851 -10.140 1.00 91.88 221 ALA A C 1
ATOM 1765 O O . ALA A 1 221 ? 8.547 -6.332 -9.634 1.00 91.88 221 ALA A O 1
ATOM 1766 N N . ARG A 1 222 ? 10.073 -6.331 -11.281 1.00 90.19 222 ARG A N 1
ATOM 1767 C CA . ARG A 1 222 ? 9.529 -7.521 -11.951 1.00 90.19 222 ARG A CA 1
ATOM 1768 C C . ARG A 1 222 ? 9.645 -8.775 -11.083 1.00 90.19 222 ARG A C 1
ATOM 1770 O O . ARG A 1 222 ? 8.704 -9.561 -11.044 1.00 90.19 222 ARG A O 1
ATOM 1777 N N . HIS A 1 223 ? 10.778 -8.972 -10.408 1.00 88.69 223 HIS A N 1
ATOM 1778 C CA . HIS A 1 223 ? 10.970 -10.108 -9.500 1.00 88.69 223 HIS A CA 1
ATOM 1779 C C . HIS A 1 223 ? 9.941 -10.097 -8.356 1.00 88.69 223 HIS A C 1
ATOM 1781 O O . HIS A 1 223 ? 9.390 -11.135 -7.998 1.00 88.69 223 HIS A O 1
ATOM 1787 N N . HIS A 1 224 ? 9.634 -8.909 -7.838 1.00 91.50 224 HIS A N 1
ATOM 1788 C CA . HIS A 1 224 ? 8.677 -8.703 -6.753 1.00 91.50 224 HIS A CA 1
ATOM 1789 C C . HIS A 1 224 ? 7.198 -8.686 -7.183 1.00 91.50 224 HIS A C 1
ATOM 1791 O O . HIS A 1 224 ? 6.324 -8.595 -6.325 1.00 91.50 224 HIS A O 1
ATOM 1797 N N . ASP A 1 225 ? 6.900 -8.824 -8.478 1.00 90.50 225 ASP A N 1
ATOM 1798 C CA . ASP A 1 225 ? 5.540 -8.819 -9.031 1.00 90.50 225 ASP A CA 1
ATOM 1799 C C . ASP A 1 225 ? 5.239 -10.098 -9.847 1.00 90.50 225 ASP A C 1
ATOM 1801 O O . ASP A 1 225 ? 4.968 -10.037 -11.051 1.00 90.50 225 ASP A O 1
ATOM 1805 N N . PRO A 1 226 ? 5.266 -11.292 -9.222 1.00 85.50 226 PRO A N 1
ATOM 1806 C CA . PRO A 1 226 ? 5.093 -12.563 -9.931 1.00 85.50 226 PRO A CA 1
ATOM 1807 C C . PRO A 1 226 ? 3.705 -12.719 -10.569 1.00 85.50 226 PRO A C 1
ATOM 1809 O O . PRO A 1 226 ? 3.541 -13.465 -11.532 1.00 85.50 226 PRO A O 1
ATOM 1812 N N . GLN A 1 227 ? 2.699 -12.016 -10.043 1.00 84.94 227 GLN A N 1
ATOM 1813 C CA . GLN A 1 227 ? 1.332 -12.021 -10.572 1.00 84.94 227 GLN A CA 1
ATOM 1814 C C . GLN A 1 227 ? 1.123 -10.963 -11.671 1.00 84.94 227 GLN A C 1
ATOM 1816 O O . GLN A 1 227 ? 0.110 -10.989 -12.372 1.00 84.94 227 GLN A O 1
ATOM 1821 N N . GLY A 1 228 ? 2.080 -10.050 -11.867 1.00 87.62 228 GLY A N 1
ATOM 1822 C CA . GLY A 1 228 ? 1.987 -8.987 -12.862 1.00 87.62 228 GLY A CA 1
ATOM 1823 C C . GLY A 1 228 ? 0.914 -7.943 -12.544 1.00 87.62 228 GLY A C 1
ATOM 1824 O O . GLY A 1 228 ? 0.328 -7.387 -13.477 1.00 87.62 228 GLY A O 1
ATOM 1825 N N . LEU A 1 229 ? 0.626 -7.705 -11.259 1.00 89.88 229 LEU A N 1
ATOM 1826 C CA . LEU A 1 229 ? -0.338 -6.702 -10.798 1.00 89.88 229 LEU A CA 1
ATOM 1827 C C . LEU A 1 229 ? 0.142 -5.283 -11.108 1.00 89.88 229 LEU A C 1
ATOM 1829 O O . LEU A 1 229 ? -0.673 -4.411 -11.394 1.00 89.88 229 LEU A O 1
ATOM 1833 N N . LEU A 1 230 ? 1.459 -5.076 -11.115 1.00 92.62 230 LEU A N 1
ATOM 1834 C CA . LEU A 1 230 ? 2.121 -3.812 -11.419 1.00 92.62 230 LEU A CA 1
ATOM 1835 C C . LEU A 1 230 ? 2.977 -3.905 -12.689 1.00 92.62 230 LEU A C 1
ATOM 1837 O O . LEU A 1 230 ? 3.932 -3.142 -12.851 1.00 92.62 230 LEU A O 1
ATOM 1841 N N . ARG A 1 231 ? 2.623 -4.808 -13.617 1.00 92.00 231 ARG A N 1
ATOM 1842 C CA . ARG A 1 231 ? 3.377 -5.098 -14.847 1.00 92.00 231 ARG A CA 1
ATOM 1843 C C . ARG A 1 231 ? 3.852 -3.852 -15.574 1.00 92.00 231 ARG A C 1
ATOM 1845 O O . ARG A 1 231 ? 5.014 -3.754 -15.953 1.00 92.00 231 ARG A O 1
ATOM 1852 N N . ALA A 1 232 ? 2.967 -2.887 -15.779 1.00 92.19 232 ALA A N 1
ATOM 1853 C CA . ALA A 1 232 ? 3.299 -1.693 -16.539 1.00 92.19 232 ALA A CA 1
ATOM 1854 C C . ALA A 1 232 ? 4.323 -0.791 -15.843 1.00 92.19 232 ALA A C 1
ATOM 1856 O O . ALA A 1 232 ? 5.071 -0.093 -16.528 1.00 92.19 232 ALA A O 1
ATOM 1857 N N . VAL A 1 233 ? 4.376 -0.819 -14.506 1.00 92.50 233 VAL A N 1
ATOM 1858 C CA . VAL A 1 233 ? 5.327 -0.036 -13.708 1.00 92.50 233 VAL A CA 1
ATOM 1859 C C . VAL A 1 233 ? 6.748 -0.431 -14.088 1.00 92.50 233 VAL A C 1
ATOM 1861 O O . VAL A 1 233 ? 7.536 0.435 -14.459 1.00 92.50 233 VAL A O 1
ATOM 1864 N N . TRP A 1 234 ? 7.051 -1.730 -14.076 1.00 92.25 234 TRP A N 1
ATOM 1865 C CA . TRP A 1 234 ? 8.382 -2.238 -14.398 1.00 92.25 234 TRP A CA 1
ATOM 1866 C C . TRP A 1 234 ? 8.619 -2.477 -15.889 1.00 92.25 234 TRP A C 1
ATOM 1868 O O . TRP A 1 234 ? 9.747 -2.359 -16.356 1.00 92.25 234 TRP A O 1
ATOM 1878 N N . LEU A 1 235 ? 7.584 -2.762 -16.679 1.00 91.75 235 LEU A N 1
ATOM 1879 C CA . LEU A 1 235 ? 7.761 -3.043 -18.103 1.00 91.75 235 LEU A CA 1
ATOM 1880 C C . LEU A 1 235 ? 8.049 -1.772 -18.909 1.00 91.75 235 LEU A C 1
ATOM 1882 O O . LEU A 1 235 ? 8.878 -1.801 -19.812 1.00 91.75 235 LEU A O 1
ATOM 1886 N N . ARG A 1 236 ? 7.416 -0.640 -18.573 1.00 91.56 236 ARG A N 1
ATOM 1887 C CA . ARG A 1 236 ? 7.598 0.631 -19.292 1.00 91.56 236 ARG A CA 1
ATOM 1888 C C . ARG A 1 236 ? 9.065 1.088 -19.403 1.00 91.56 236 ARG A C 1
ATOM 1890 O O . ARG A 1 236 ? 9.481 1.372 -20.524 1.00 91.56 236 ARG A O 1
ATOM 1897 N N . PRO A 1 237 ? 9.859 1.185 -18.317 1.00 90.81 237 PRO A N 1
ATOM 1898 C CA . PRO A 1 237 ? 11.268 1.571 -18.436 1.00 90.81 237 PRO A CA 1
ATOM 1899 C C . PRO A 1 237 ? 12.103 0.555 -19.232 1.00 90.81 237 PRO A C 1
ATOM 1901 O O . PRO A 1 237 ? 12.932 0.973 -20.032 1.00 90.81 237 PRO A O 1
ATOM 1904 N N . LEU A 1 238 ? 11.844 -0.753 -19.101 1.00 90.00 238 LEU A N 1
ATOM 1905 C CA . LEU A 1 238 ? 12.557 -1.781 -19.876 1.00 90.00 238 LEU A CA 1
ATOM 1906 C C . LEU A 1 238 ? 12.261 -1.677 -21.377 1.00 90.00 238 LEU A C 1
ATOM 1908 O O . LEU A 1 238 ? 13.159 -1.801 -22.203 1.00 90.00 238 LEU A O 1
ATOM 1912 N N . LEU A 1 239 ? 11.009 -1.397 -21.740 1.00 89.50 239 LEU A N 1
ATOM 1913 C CA . LEU A 1 239 ? 10.632 -1.132 -23.127 1.00 89.50 239 LEU A CA 1
ATOM 1914 C C . LEU A 1 239 ? 11.372 0.092 -23.678 1.00 89.50 239 LEU A C 1
ATOM 1916 O O . LEU A 1 239 ? 11.911 0.022 -24.782 1.00 89.50 239 LEU A O 1
ATOM 1920 N N . ALA A 1 240 ? 11.465 1.171 -22.894 1.00 88.56 240 ALA A N 1
ATOM 1921 C CA . ALA A 1 240 ? 12.209 2.366 -23.283 1.00 88.56 240 ALA A CA 1
ATOM 1922 C C . ALA A 1 240 ? 13.709 2.074 -23.496 1.00 88.56 240 ALA A C 1
ATOM 1924 O O . ALA A 1 240 ? 14.273 2.532 -24.489 1.00 88.56 240 ALA A O 1
ATOM 1925 N N . GLU A 1 241 ? 14.338 1.251 -22.644 1.00 88.56 241 GLU A N 1
ATOM 1926 C CA . GLU A 1 241 ? 15.720 0.765 -22.837 1.00 88.56 241 GLU A CA 1
ATOM 1927 C C . GLU A 1 241 ? 15.900 0.010 -24.166 1.00 88.56 241 GLU A C 1
ATOM 1929 O O . GLU A 1 241 ? 16.973 0.048 -24.768 1.00 88.56 241 GLU A O 1
ATOM 1934 N N . TRP A 1 242 ? 14.851 -0.657 -24.653 1.00 85.69 242 TRP A N 1
ATOM 1935 C CA . TRP A 1 242 ? 14.854 -1.380 -25.928 1.00 85.69 242 TRP A CA 1
ATOM 1936 C C . TRP A 1 242 ? 14.347 -0.554 -27.112 1.00 85.69 242 TRP A C 1
ATOM 1938 O O . TRP A 1 242 ? 14.124 -1.112 -28.190 1.00 85.69 242 TRP A O 1
ATOM 1948 N N . GLY A 1 243 ? 14.135 0.753 -26.938 1.00 86.50 243 GLY A N 1
ATOM 1949 C CA . GLY A 1 243 ? 13.617 1.634 -27.986 1.00 86.50 243 GLY A CA 1
ATOM 1950 C C . GLY A 1 243 ? 12.174 1.318 -28.397 1.00 86.50 243 GLY A C 1
ATOM 1951 O O . GLY A 1 243 ? 11.824 1.481 -29.566 1.00 86.50 243 GLY A O 1
ATOM 1952 N N . LEU A 1 244 ? 11.364 0.805 -27.468 1.00 85.81 244 LEU A N 1
ATOM 1953 C CA . LEU A 1 244 ? 9.922 0.609 -27.613 1.00 85.81 244 LEU A CA 1
ATOM 1954 C C . LEU A 1 244 ? 9.200 1.654 -26.756 1.00 85.81 244 LEU A C 1
ATOM 1956 O O . LEU A 1 244 ? 9.290 1.634 -25.529 1.00 85.81 244 LEU A O 1
ATOM 1960 N N . GLU A 1 245 ? 8.485 2.573 -27.396 1.00 84.94 245 GLU A N 1
ATOM 1961 C CA . GLU A 1 245 ? 7.783 3.643 -26.692 1.00 84.94 245 GLU A CA 1
ATOM 1962 C C . GLU A 1 245 ? 6.370 3.201 -26.293 1.00 84.94 245 GLU A C 1
ATOM 1964 O O . GLU A 1 245 ? 5.594 2.685 -27.104 1.00 84.94 245 GLU A O 1
ATOM 1969 N N . ALA A 1 246 ? 6.037 3.384 -25.015 1.00 87.31 246 ALA A N 1
ATOM 1970 C CA . ALA A 1 246 ? 4.701 3.118 -24.507 1.00 87.31 246 ALA A CA 1
ATOM 1971 C C . ALA A 1 246 ? 3.763 4.284 -24.844 1.00 87.31 246 ALA A C 1
ATOM 1973 O O . ALA A 1 246 ? 3.987 5.405 -24.397 1.00 87.31 246 ALA A O 1
ATOM 1974 N N . VAL A 1 247 ? 2.675 4.001 -25.561 1.00 87.50 247 VAL A N 1
ATOM 1975 C CA . VAL A 1 247 ? 1.651 4.994 -25.934 1.00 87.50 247 VAL A CA 1
ATOM 1976 C C . VAL A 1 247 ? 0.473 5.032 -24.960 1.00 87.50 247 VAL A C 1
ATOM 1978 O O . VAL A 1 247 ? -0.239 6.028 -24.873 1.00 87.50 247 VAL A O 1
ATOM 1981 N N . ALA A 1 248 ? 0.252 3.951 -24.209 1.00 84.00 248 ALA A N 1
ATOM 1982 C CA . ALA A 1 248 ? -0.731 3.904 -23.131 1.00 84.00 248 ALA A CA 1
ATOM 1983 C C . ALA A 1 248 ? -0.338 2.857 -22.086 1.00 84.00 248 ALA A C 1
ATOM 1985 O O . ALA A 1 248 ? 0.232 1.817 -22.414 1.00 84.00 248 ALA A O 1
ATOM 1986 N N . THR A 1 249 ? -0.687 3.099 -20.826 1.00 84.00 249 THR A N 1
ATOM 1987 C CA . THR A 1 249 ? -0.420 2.169 -19.721 1.00 84.00 249 THR A CA 1
ATOM 1988 C C . THR A 1 249 ? -1.618 2.092 -18.784 1.00 84.00 249 THR A C 1
ATOM 1990 O O . THR A 1 249 ? -2.177 3.126 -18.425 1.00 84.00 249 THR A O 1
ATOM 1993 N N . SER A 1 250 ? -1.978 0.882 -18.359 1.00 86.38 250 SER A N 1
ATOM 1994 C CA . SER A 1 250 ? -2.706 0.647 -17.101 1.00 86.38 250 SER A CA 1
ATOM 1995 C C . SER A 1 250 ? -1.704 0.182 -16.037 1.00 86.38 250 SER A C 1
ATOM 1997 O O . SER A 1 250 ? -0.507 0.301 -16.270 1.00 86.38 250 SER A O 1
ATOM 1999 N N . GLU A 1 251 ? -2.129 -0.354 -14.889 1.00 83.06 251 GLU A N 1
ATOM 2000 C CA . GLU A 1 251 ? -1.185 -1.022 -13.973 1.00 83.06 251 GLU A CA 1
ATOM 2001 C C . GLU A 1 251 ? -0.687 -2.367 -14.526 1.00 83.06 251 GLU A C 1
ATOM 2003 O O . GLU A 1 251 ? 0.472 -2.729 -14.331 1.00 83.06 251 GLU A O 1
ATOM 2008 N N . GLN A 1 252 ? -1.526 -3.075 -15.287 1.00 86.88 252 GLN A N 1
ATOM 2009 C CA . GLN A 1 252 ? -1.258 -4.446 -15.733 1.00 86.88 252 GLN A CA 1
ATOM 2010 C C . GLN A 1 252 ? -0.898 -4.554 -17.218 1.00 86.88 252 GLN A C 1
ATOM 2012 O O . GLN A 1 252 ? -0.412 -5.594 -17.657 1.00 86.88 252 GLN A O 1
ATOM 2017 N N . SER A 1 253 ? -1.118 -3.516 -18.018 1.00 89.12 253 SER A N 1
ATOM 2018 C CA . SER A 1 253 ? -0.909 -3.580 -19.466 1.00 89.12 253 SER A CA 1
ATOM 2019 C C . SER A 1 253 ? -0.136 -2.380 -19.984 1.00 89.12 253 SER A C 1
ATOM 2021 O O . SER A 1 253 ? -0.396 -1.244 -19.580 1.00 89.12 253 SER A O 1
ATOM 2023 N N . VAL A 1 254 ? 0.742 -2.621 -20.953 1.00 91.75 254 VAL A N 1
ATOM 2024 C CA . VAL A 1 254 ? 1.429 -1.569 -21.707 1.00 91.75 254 VAL A CA 1
ATOM 2025 C C . VAL A 1 254 ? 1.051 -1.689 -23.170 1.00 91.75 254 VAL A C 1
ATOM 2027 O O . VAL A 1 254 ? 1.166 -2.760 -23.757 1.00 91.75 254 VAL A O 1
ATOM 2030 N N . ARG A 1 255 ? 0.617 -0.586 -23.772 1.00 91.56 255 ARG A N 1
ATOM 2031 C CA . ARG A 1 255 ? 0.468 -0.479 -25.217 1.00 91.56 255 ARG A CA 1
ATOM 2032 C C . ARG A 1 255 ? 1.706 0.188 -25.786 1.00 91.56 255 ARG A C 1
ATOM 2034 O O . ARG A 1 255 ? 2.082 1.256 -25.308 1.00 91.56 255 ARG A O 1
ATOM 2041 N N . VAL A 1 256 ? 2.301 -0.417 -26.803 1.00 89.50 256 VAL A N 1
ATOM 2042 C CA . VAL A 1 256 ? 3.434 0.159 -27.536 1.00 89.50 256 VAL A CA 1
ATOM 2043 C C . VAL A 1 256 ? 3.072 0.334 -28.997 1.00 89.50 256 VAL A C 1
ATOM 2045 O O . VAL A 1 256 ? 2.335 -0.480 -29.562 1.00 89.50 256 VAL A O 1
ATOM 2048 N N . GLU A 1 257 ? 3.622 1.382 -29.595 1.00 86.00 257 GLU A N 1
ATOM 2049 C CA . GLU A 1 257 ? 3.628 1.552 -31.041 1.00 86.00 257 GLU A CA 1
ATOM 2050 C C . GLU A 1 257 ? 5.041 1.336 -31.562 1.00 86.00 257 GLU A C 1
ATOM 2052 O O . GLU A 1 257 ? 6.003 1.941 -31.088 1.00 86.00 257 GLU A O 1
ATOM 2057 N N . HIS A 1 258 ? 5.186 0.422 -32.517 1.00 80.50 258 HIS A N 1
ATOM 2058 C CA . HIS A 1 258 ? 6.488 0.097 -33.078 1.00 80.50 258 HIS A CA 1
ATOM 2059 C C . HIS A 1 258 ? 6.363 -0.296 -34.544 1.00 80.50 258 HIS A C 1
ATOM 2061 O O . HIS A 1 258 ? 5.637 -1.229 -34.874 1.00 80.50 258 HIS A O 1
ATOM 2067 N N . ALA A 1 259 ? 7.076 0.418 -35.420 1.00 78.56 259 ALA A N 1
ATOM 2068 C CA . ALA A 1 259 ? 7.117 0.144 -36.858 1.00 78.56 259 ALA A CA 1
ATOM 2069 C C . ALA A 1 259 ? 5.717 -0.038 -37.499 1.00 78.56 259 ALA A C 1
ATOM 2071 O O . ALA A 1 259 ? 5.505 -0.934 -38.311 1.00 78.56 259 ALA A O 1
ATOM 2072 N N . GLY A 1 260 ? 4.750 0.805 -37.109 1.00 74.88 260 GLY A N 1
ATOM 2073 C CA . GLY A 1 260 ? 3.373 0.777 -37.625 1.00 74.88 260 GLY A CA 1
ATOM 2074 C C . GLY A 1 260 ? 2.442 -0.249 -36.965 1.00 74.88 260 GLY A C 1
ATOM 2075 O O . GLY A 1 260 ? 1.262 -0.296 -37.307 1.00 74.88 260 GLY A O 1
ATOM 2076 N N . LEU A 1 261 ? 2.934 -1.040 -36.006 1.00 77.62 261 LEU A N 1
ATOM 2077 C CA . LEU A 1 261 ? 2.115 -1.921 -35.177 1.00 77.62 261 LEU A CA 1
ATOM 2078 C C . LEU A 1 261 ? 1.672 -1.237 -33.892 1.00 77.62 261 LEU A C 1
ATOM 2080 O O . LEU A 1 261 ? 2.465 -0.563 -33.240 1.00 77.62 261 LEU A O 1
ATOM 2084 N N . VAL A 1 262 ? 0.440 -1.535 -33.483 1.00 86.00 262 VAL A N 1
ATOM 2085 C CA . VAL A 1 262 ? -0.064 -1.262 -32.136 1.00 86.00 262 VAL A CA 1
ATOM 2086 C C . VAL A 1 262 ? -0.138 -2.591 -31.391 1.00 86.00 262 VAL A C 1
ATOM 2088 O O . VAL A 1 262 ? -0.897 -3.482 -31.780 1.00 86.00 262 VAL A O 1
ATOM 2091 N N . LEU A 1 263 ? 0.644 -2.735 -30.324 1.00 87.56 263 LEU A N 1
ATOM 2092 C CA . LEU A 1 263 ? 0.739 -3.972 -29.546 1.00 87.56 263 LEU A CA 1
ATOM 2093 C C . LEU A 1 263 ? 0.257 -3.743 -28.121 1.00 87.56 263 LEU A C 1
ATOM 2095 O O . LEU A 1 263 ? 0.548 -2.708 -27.528 1.00 87.56 263 LEU A O 1
ATOM 2099 N N . SER A 1 264 ? -0.430 -4.729 -27.556 1.00 89.69 264 SER A N 1
ATOM 2100 C CA . SER A 1 264 ? -0.751 -4.801 -26.133 1.00 89.69 264 SER A CA 1
ATOM 2101 C C . SER A 1 264 ? 0.134 -5.849 -25.473 1.00 89.69 264 SER A C 1
ATOM 2103 O O . SER A 1 264 ? 0.113 -7.009 -25.876 1.00 89.69 264 SER A O 1
ATOM 2105 N N . LEU A 1 265 ? 0.904 -5.438 -24.470 1.00 89.69 265 LEU A N 1
ATOM 2106 C CA . LEU A 1 265 ? 1.700 -6.309 -23.617 1.00 89.69 265 LEU A CA 1
ATOM 2107 C C . LEU A 1 265 ? 0.964 -6.472 -22.292 1.00 89.69 265 LEU A C 1
ATOM 2109 O O . LEU A 1 265 ? 0.778 -5.506 -21.547 1.00 89.69 265 LEU A O 1
ATOM 2113 N N . GLU A 1 266 ? 0.529 -7.691 -22.012 1.00 89.88 266 GLU A N 1
ATOM 2114 C CA . GLU A 1 266 ? -0.311 -8.036 -20.866 1.00 89.88 266 GLU A CA 1
ATOM 2115 C C . GLU A 1 266 ? 0.081 -9.402 -20.289 1.00 89.88 266 GLU A C 1
ATOM 2117 O O . GLU A 1 266 ? 1.138 -9.945 -20.610 1.00 89.88 266 GLU A O 1
ATOM 2122 N N . GLY A 1 267 ? -0.721 -9.939 -19.370 1.00 85.69 267 GLY A N 1
ATOM 2123 C CA . GLY A 1 267 ? -0.496 -11.283 -18.842 1.00 85.69 267 GLY A CA 1
ATOM 2124 C C . GLY A 1 267 ? -0.749 -12.341 -19.910 1.00 85.69 267 GLY A C 1
ATOM 2125 O O . GLY A 1 267 ? -1.432 -12.080 -20.896 1.00 85.69 267 GLY A O 1
ATOM 2126 N N . ARG A 1 268 ? -0.209 -13.545 -19.706 1.00 84.75 268 ARG A N 1
ATOM 2127 C CA . ARG A 1 268 ? -0.564 -14.712 -20.527 1.00 84.75 268 ARG A CA 1
ATOM 2128 C C . ARG A 1 268 ? -2.082 -14.938 -20.529 1.00 84.75 268 ARG A C 1
ATOM 2130 O O . ARG A 1 268 ? -2.734 -14.792 -19.495 1.00 84.75 268 ARG A O 1
ATOM 2137 N N . SER A 1 269 ? -2.618 -15.327 -21.676 1.00 84.19 269 SER A N 1
ATOM 2138 C CA . SER A 1 269 ? -4.028 -15.627 -21.923 1.00 84.19 269 SER A CA 1
ATOM 2139 C C . SER A 1 269 ? -4.159 -16.645 -23.075 1.00 84.19 269 SER A C 1
ATOM 2141 O O . SER A 1 269 ? -3.176 -17.226 -23.519 1.00 84.19 269 SER A O 1
ATOM 2143 N N . ASP A 1 270 ? -5.368 -16.873 -23.586 1.00 84.00 270 ASP A N 1
ATOM 2144 C CA . ASP A 1 270 ? -5.564 -17.646 -24.827 1.00 84.00 270 ASP A CA 1
ATOM 2145 C C . ASP A 1 270 ? -5.686 -16.740 -26.066 1.00 84.00 270 ASP A C 1
ATOM 2147 O O . ASP A 1 270 ? -6.014 -17.198 -27.160 1.00 84.00 270 ASP A O 1
ATOM 2151 N N . ARG A 1 271 ? -5.502 -15.426 -25.890 1.00 81.94 271 ARG A N 1
ATOM 2152 C CA . ARG A 1 271 ? -5.775 -14.397 -26.905 1.00 81.94 271 ARG A CA 1
ATOM 2153 C C . ARG A 1 271 ? -4.524 -13.678 -27.406 1.00 81.94 271 ARG A C 1
ATOM 2155 O O . ARG A 1 271 ? -4.660 -12.750 -28.201 1.00 81.94 271 ARG A O 1
ATOM 2162 N N . GLU A 1 272 ? -3.336 -14.039 -26.928 1.00 84.75 272 GLU A N 1
ATOM 2163 C CA . GLU A 1 272 ? -2.086 -13.479 -27.444 1.00 84.75 272 GLU A CA 1
ATOM 2164 C C . GLU A 1 272 ? -1.677 -14.067 -28.799 1.00 84.75 272 GLU A C 1
ATOM 2166 O O . GLU A 1 272 ? -1.875 -15.247 -29.080 1.00 84.75 272 GLU A O 1
ATOM 2171 N N . ASP A 1 273 ? -1.012 -13.243 -29.606 1.00 80.56 273 ASP A N 1
ATOM 2172 C CA . ASP A 1 273 ? -0.384 -13.652 -30.866 1.00 80.56 273 ASP A CA 1
ATOM 2173 C C . ASP A 1 273 ? 1.046 -14.173 -30.649 1.00 80.56 273 ASP A C 1
ATOM 2175 O O . ASP A 1 273 ? 1.573 -14.951 -31.446 1.00 80.56 273 ASP A O 1
ATOM 2179 N N . ALA A 1 274 ? 1.699 -13.740 -29.566 1.00 78.50 274 ALA A N 1
ATOM 2180 C CA . ALA A 1 274 ? 2.998 -14.235 -29.127 1.00 78.50 274 ALA A CA 1
ATOM 2181 C C . ALA A 1 274 ? 3.150 -14.096 -27.610 1.00 78.50 274 ALA A C 1
ATOM 2183 O O . ALA A 1 274 ? 2.438 -13.327 -26.972 1.00 78.50 274 ALA A O 1
ATOM 2184 N N . ALA A 1 275 ? 4.111 -14.801 -27.015 1.00 77.50 275 ALA A N 1
ATOM 2185 C CA . ALA A 1 275 ? 4.375 -14.666 -25.591 1.00 77.50 275 ALA A CA 1
ATOM 2186 C C . ALA A 1 275 ? 5.839 -14.878 -25.220 1.00 77.50 275 ALA A C 1
ATOM 2188 O O . ALA A 1 275 ? 6.518 -15.731 -25.789 1.00 77.50 275 ALA A O 1
ATOM 2189 N N . TYR A 1 276 ? 6.283 -14.131 -24.211 1.00 75.81 276 TYR A N 1
ATOM 2190 C CA . TYR A 1 276 ? 7.650 -14.135 -23.697 1.00 75.81 276 TYR A CA 1
ATOM 2191 C C . TYR A 1 276 ? 7.623 -14.020 -22.177 1.00 75.81 276 TYR A C 1
ATOM 2193 O O . TYR A 1 276 ? 7.175 -13.008 -21.649 1.00 75.81 276 TYR A O 1
ATOM 2201 N N . GLU A 1 277 ? 8.104 -15.049 -21.472 1.00 72.81 277 GLU A N 1
ATOM 2202 C CA . GLU A 1 277 ? 8.468 -14.947 -20.045 1.00 72.81 277 GLU A CA 1
ATOM 2203 C C . GLU A 1 277 ? 7.347 -14.382 -19.149 1.00 72.81 277 GLU A C 1
ATOM 2205 O O . GLU A 1 277 ? 7.564 -13.508 -18.309 1.00 72.81 277 GLU A O 1
ATOM 2210 N N . GLY A 1 278 ? 6.121 -14.872 -19.374 1.00 76.06 278 GLY A N 1
ATOM 2211 C CA . GLY A 1 278 ? 4.916 -14.461 -18.643 1.00 76.06 278 GLY A CA 1
ATOM 2212 C C . GLY A 1 278 ? 4.160 -13.268 -19.243 1.00 76.06 278 GLY A C 1
ATOM 2213 O O . GLY A 1 278 ? 3.093 -12.918 -18.740 1.00 76.06 278 GLY A O 1
ATOM 2214 N N . ILE A 1 279 ? 4.664 -12.675 -20.328 1.00 85.00 279 ILE A N 1
ATOM 2215 C CA . ILE A 1 279 ? 4.024 -11.564 -21.042 1.00 85.00 279 ILE A CA 1
ATOM 2216 C C . ILE A 1 279 ? 3.377 -12.078 -22.322 1.00 85.00 279 ILE A C 1
ATOM 2218 O O . ILE A 1 279 ? 4.062 -12.628 -23.184 1.00 85.00 279 ILE A O 1
ATOM 2222 N N . GLY A 1 280 ? 2.068 -11.885 -22.446 1.00 87.50 280 GLY A N 1
ATOM 2223 C CA . GLY A 1 280 ? 1.336 -12.026 -23.698 1.00 87.50 280 GLY A CA 1
ATOM 2224 C C . GLY A 1 280 ? 1.480 -10.759 -24.540 1.00 87.50 280 GLY A C 1
ATOM 2225 O O . GLY A 1 280 ? 1.426 -9.646 -24.017 1.00 87.50 280 GLY A O 1
ATOM 2226 N N . VAL A 1 281 ? 1.681 -10.930 -25.842 1.00 87.38 281 VAL A N 1
ATOM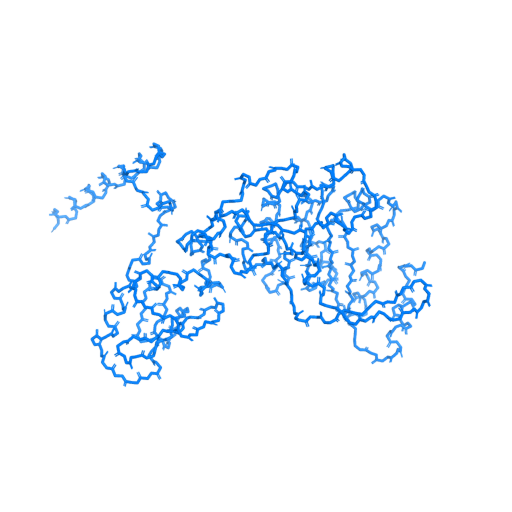 2227 C CA . VAL A 1 281 ? 1.746 -9.860 -26.838 1.00 87.38 281 VAL A CA 1
ATOM 2228 C C . VAL A 1 281 ? 0.586 -10.051 -27.799 1.00 87.38 281 VAL A C 1
ATOM 2230 O O . VAL A 1 281 ? 0.505 -11.067 -28.489 1.00 87.38 281 VAL A O 1
ATOM 2233 N N . ARG A 1 282 ? -0.299 -9.061 -27.856 1.00 88.38 282 ARG A N 1
ATOM 2234 C CA . ARG A 1 282 ? -1.460 -9.043 -28.746 1.00 88.38 282 ARG A CA 1
ATOM 2235 C C . ARG A 1 282 ? -1.350 -7.906 -29.749 1.00 88.38 282 ARG A C 1
ATOM 2237 O O . ARG A 1 282 ? -1.079 -6.764 -29.378 1.00 88.38 282 ARG A O 1
ATOM 2244 N N . VAL A 1 283 ? -1.594 -8.211 -31.011 1.00 86.56 283 VAL A N 1
ATOM 2245 C CA . VAL A 1 283 ? -1.604 -7.279 -32.132 1.00 86.56 283 VAL A CA 1
ATOM 2246 C C . VAL A 1 283 ? -2.989 -6.641 -32.217 1.00 86.56 283 VAL A C 1
ATOM 2248 O O . VAL A 1 283 ? -3.993 -7.314 -32.428 1.00 86.56 283 VAL A O 1
ATOM 2251 N N . LEU A 1 284 ? -3.063 -5.323 -32.024 1.00 84.06 284 LEU A N 1
ATOM 2252 C CA . LEU A 1 284 ? -4.330 -4.581 -32.046 1.00 84.06 284 LEU A CA 1
ATOM 2253 C C . LEU A 1 284 ? -4.688 -4.046 -33.442 1.00 84.06 284 LEU A C 1
ATOM 2255 O O . LEU A 1 284 ? -5.851 -3.733 -33.685 1.00 84.06 284 LEU A O 1
ATOM 2259 N N . ALA A 1 285 ? -3.716 -3.949 -34.354 1.00 72.44 285 ALA A N 1
ATOM 2260 C CA . ALA A 1 285 ? -3.912 -3.516 -35.737 1.00 72.44 285 ALA A CA 1
ATOM 2261 C C . ALA A 1 285 ? -3.114 -4.417 -36.702 1.00 72.44 285 ALA A C 1
ATOM 2263 O O . ALA A 1 285 ? -1.960 -4.735 -36.410 1.00 72.44 285 ALA A O 1
ATOM 2264 N N . PRO A 1 286 ? -3.688 -4.849 -37.839 1.00 57.75 286 PRO A N 1
ATOM 2265 C CA . PRO A 1 286 ? -3.053 -5.838 -38.703 1.00 57.75 286 PRO A CA 1
ATOM 2266 C C . PRO A 1 286 ? -1.892 -5.228 -39.504 1.00 57.75 286 PRO A C 1
ATOM 2268 O O . PRO A 1 286 ? -2.123 -4.350 -40.328 1.00 57.75 286 PRO A O 1
ATOM 2271 N N . SER A 1 287 ? -0.657 -5.715 -39.313 1.00 57.06 287 SER A N 1
ATOM 2272 C CA . SER A 1 287 ? 0.263 -6.124 -40.405 1.00 57.06 287 SER A CA 1
ATOM 2273 C C . SER A 1 287 ? 1.701 -6.451 -39.940 1.00 57.06 287 SER A C 1
ATOM 2275 O O . SER A 1 287 ? 2.218 -5.865 -39.004 1.00 57.06 287 SER A O 1
ATOM 2277 N N . ALA A 1 288 ? 2.350 -7.374 -40.669 1.00 60.19 288 ALA A N 1
ATOM 2278 C CA . ALA A 1 288 ? 3.755 -7.828 -40.596 1.00 60.19 288 ALA A CA 1
ATOM 2279 C C . ALA A 1 288 ? 4.166 -8.774 -39.434 1.00 60.19 288 ALA A C 1
ATOM 2281 O O . ALA A 1 288 ? 4.596 -8.368 -38.356 1.00 60.19 288 ALA A O 1
ATOM 2282 N N . VAL A 1 289 ? 4.164 -10.086 -39.725 1.00 64.31 289 VAL A N 1
ATOM 2283 C CA . VAL A 1 289 ? 4.684 -11.176 -38.860 1.00 64.31 289 VAL A CA 1
ATOM 2284 C C . VAL A 1 289 ? 6.156 -10.971 -38.464 1.00 64.31 289 VAL A C 1
ATOM 2286 O O . VAL A 1 289 ? 6.579 -11.374 -37.381 1.00 64.31 289 VAL A O 1
ATOM 2289 N N . GLU A 1 290 ? 6.954 -10.348 -39.331 1.00 65.25 290 GLU A N 1
ATOM 2290 C CA . GLU A 1 290 ? 8.379 -10.100 -39.090 1.00 65.25 290 GLU A CA 1
ATOM 2291 C C . GLU A 1 290 ? 8.618 -9.098 -37.949 1.00 65.25 290 GLU A C 1
ATOM 2293 O O . GLU A 1 290 ? 9.504 -9.309 -37.118 1.00 65.25 290 GLU A O 1
ATOM 2298 N N . THR A 1 291 ? 7.755 -8.090 -37.829 1.00 69.25 291 THR A N 1
ATOM 2299 C CA . THR A 1 291 ? 7.797 -7.085 -36.760 1.00 69.25 291 THR A CA 1
ATOM 2300 C C . THR A 1 291 ? 7.364 -7.673 -35.414 1.00 69.25 291 THR A C 1
ATOM 2302 O O . THR A 1 291 ? 7.990 -7.396 -34.391 1.00 69.25 291 THR A O 1
ATOM 2305 N N . LEU A 1 292 ? 6.373 -8.578 -35.391 1.00 71.44 292 LEU A N 1
ATOM 2306 C CA . LEU A 1 292 ? 6.031 -9.334 -34.175 1.00 71.44 292 LEU A CA 1
ATOM 2307 C C . LEU A 1 292 ? 7.231 -10.163 -33.688 1.00 71.44 292 LEU A C 1
ATOM 2309 O O . LEU A 1 292 ? 7.528 -10.173 -32.495 1.00 71.44 292 LEU A O 1
ATOM 2313 N N . ARG A 1 293 ? 7.977 -10.792 -34.612 1.00 73.44 293 ARG A N 1
ATOM 2314 C CA . ARG A 1 293 ? 9.234 -11.501 -34.301 1.00 73.44 293 ARG A CA 1
ATOM 2315 C C . ARG A 1 293 ? 10.359 -10.571 -33.844 1.00 73.44 293 ARG A C 1
ATOM 2317 O O . ARG A 1 293 ? 11.276 -11.022 -33.160 1.00 73.44 293 ARG A O 1
ATOM 2324 N N . GLU A 1 294 ? 10.369 -9.309 -34.252 1.00 75.12 294 GLU A N 1
ATOM 2325 C CA . GLU A 1 294 ? 11.332 -8.321 -33.761 1.00 75.12 294 GLU A CA 1
ATOM 2326 C C . GLU A 1 294 ? 11.030 -7.915 -32.319 1.00 75.12 294 GLU A C 1
ATOM 2328 O O . GLU A 1 294 ? 11.912 -7.981 -31.464 1.00 75.12 294 GLU A O 1
ATOM 2333 N N . VAL A 1 295 ? 9.775 -7.581 -32.025 1.00 74.75 295 VAL A N 1
ATOM 2334 C CA . VAL A 1 295 ? 9.336 -7.220 -30.670 1.00 74.75 295 VAL A CA 1
ATOM 2335 C C . VAL A 1 295 ? 9.560 -8.383 -29.711 1.00 74.75 295 VAL A C 1
ATOM 2337 O O . VAL A 1 295 ? 10.168 -8.217 -28.660 1.00 74.75 295 VAL A O 1
ATOM 2340 N N . ALA A 1 296 ? 9.178 -9.583 -30.130 1.00 73.44 296 ALA A N 1
ATOM 2341 C CA . ALA A 1 296 ? 9.536 -10.843 -29.498 1.00 73.44 296 ALA A CA 1
ATOM 2342 C C . ALA A 1 296 ? 11.016 -10.952 -29.092 1.00 73.44 296 ALA A C 1
ATOM 2344 O O . ALA A 1 296 ? 11.338 -11.257 -27.944 1.00 73.44 296 ALA A O 1
ATOM 2345 N N . ARG A 1 297 ? 11.934 -10.681 -30.030 1.00 76.31 297 ARG A N 1
ATOM 2346 C CA . ARG A 1 297 ? 13.382 -10.711 -29.774 1.00 76.31 297 ARG A CA 1
ATOM 2347 C C . ARG A 1 297 ? 13.802 -9.663 -28.745 1.00 76.31 297 ARG A C 1
ATOM 2349 O O . ARG A 1 297 ? 14.665 -9.956 -27.925 1.00 76.31 297 ARG A O 1
ATOM 2356 N N . ARG A 1 298 ? 13.185 -8.478 -28.754 1.00 78.50 298 ARG A N 1
ATOM 2357 C CA . ARG A 1 298 ? 13.450 -7.419 -27.764 1.00 78.50 298 ARG A CA 1
ATOM 2358 C C . ARG A 1 298 ? 12.910 -7.755 -26.371 1.00 78.50 298 ARG A C 1
ATOM 2360 O O . ARG A 1 298 ? 13.503 -7.312 -25.400 1.00 78.50 298 ARG A O 1
ATOM 2367 N N . LEU A 1 299 ? 11.851 -8.564 -26.262 1.00 76.62 299 LEU A N 1
ATOM 2368 C CA . LEU A 1 299 ? 11.304 -9.050 -24.984 1.00 76.62 299 LEU A CA 1
ATOM 2369 C C . LEU A 1 299 ? 12.059 -10.257 -24.406 1.00 76.62 299 LEU A C 1
ATOM 2371 O O . LEU A 1 299 ? 11.946 -10.534 -23.213 1.00 76.62 299 LEU A O 1
ATOM 2375 N N . ALA A 1 300 ? 12.848 -10.965 -25.218 1.00 71.00 300 ALA A N 1
ATOM 2376 C CA . ALA A 1 300 ? 13.623 -12.132 -24.791 1.00 71.00 300 ALA A CA 1
ATOM 2377 C C . ALA A 1 300 ? 14.524 -11.914 -23.548 1.00 71.00 300 ALA A C 1
ATOM 2379 O O . ALA A 1 300 ? 14.614 -12.837 -22.739 1.00 71.00 300 ALA A O 1
ATOM 2380 N N . PRO A 1 301 ? 15.147 -10.735 -23.317 1.00 72.00 301 PRO A N 1
ATOM 2381 C CA . PRO A 1 301 ? 15.936 -10.458 -22.114 1.00 72.00 301 PRO A CA 1
ATOM 2382 C C . PRO A 1 301 ? 15.129 -10.391 -20.817 1.00 72.00 301 PRO A C 1
ATOM 2384 O O . PRO A 1 301 ? 15.721 -10.108 -19.773 1.00 72.00 301 PRO A O 1
ATOM 2387 N N . LEU A 1 302 ? 13.804 -10.576 -20.865 1.00 71.25 302 LEU A N 1
ATOM 2388 C CA . LEU A 1 302 ? 13.007 -10.636 -19.655 1.00 71.25 302 LEU A CA 1
ATOM 2389 C C . LEU A 1 302 ? 13.422 -11.851 -18.838 1.00 71.25 302 LEU A C 1
ATOM 2391 O O . LEU A 1 302 ? 13.999 -11.596 -17.803 1.00 71.25 302 LEU A O 1
ATOM 2395 N N . GLY A 1 303 ? 13.304 -13.102 -19.281 1.00 59.38 303 GLY A N 1
ATOM 2396 C CA . GLY A 1 303 ? 13.968 -14.284 -18.683 1.00 59.38 303 GLY A CA 1
ATOM 2397 C C . GLY A 1 303 ? 13.829 -14.516 -17.157 1.00 59.38 303 GLY A C 1
ATOM 2398 O O . GLY A 1 303 ? 13.458 -13.624 -16.393 1.00 59.38 303 GLY A O 1
ATOM 2399 N N . PRO A 1 304 ? 14.148 -15.697 -16.619 1.00 51.19 304 PRO A N 1
ATOM 2400 C CA . PRO A 1 304 ? 14.311 -15.846 -15.177 1.00 51.19 304 PRO A CA 1
ATOM 2401 C C . PRO A 1 304 ? 15.597 -15.139 -14.721 1.00 51.19 304 PRO A C 1
ATOM 2403 O O . PRO A 1 304 ? 16.706 -15.545 -15.072 1.00 51.19 304 PRO A O 1
ATOM 2406 N N . ILE A 1 305 ? 15.454 -14.091 -13.906 1.00 58.59 305 ILE A N 1
ATOM 2407 C CA . ILE A 1 305 ? 16.560 -13.546 -13.114 1.00 58.59 305 ILE A CA 1
ATOM 2408 C C . ILE A 1 305 ? 16.647 -14.436 -11.879 1.00 58.59 305 ILE A C 1
ATOM 2410 O O . ILE A 1 305 ? 15.801 -14.377 -10.991 1.00 58.59 305 ILE A O 1
ATOM 2414 N N . HIS A 1 306 ? 17.621 -15.342 -11.868 1.00 62.00 306 HIS A N 1
ATOM 2415 C CA . HIS A 1 306 ? 17.953 -16.101 -10.666 1.00 62.00 306 HIS A CA 1
ATOM 2416 C C . HIS A 1 306 ? 18.189 -15.109 -9.509 1.00 62.00 306 HIS A C 1
ATOM 2418 O O . HIS A 1 306 ? 18.853 -14.110 -9.765 1.00 62.00 306 HIS A O 1
ATOM 2424 N N . PRO A 1 307 ? 17.737 -15.359 -8.264 1.00 64.19 307 PRO A N 1
ATOM 2425 C CA . PRO A 1 307 ? 17.824 -14.371 -7.180 1.00 64.19 307 PRO A CA 1
ATOM 2426 C C . PRO A 1 307 ? 19.236 -13.803 -6.968 1.00 64.19 307 PRO A C 1
ATOM 2428 O O . PRO A 1 307 ? 19.460 -12.619 -6.776 1.00 64.19 307 PRO A O 1
ATOM 2431 N N . LEU A 1 308 ? 20.249 -14.651 -7.145 1.00 71.19 308 LEU A N 1
ATOM 2432 C CA . LEU A 1 308 ? 21.659 -14.242 -7.089 1.00 71.19 308 LEU A CA 1
ATOM 2433 C C . LEU A 1 308 ? 22.167 -13.489 -8.343 1.00 71.19 308 LEU A C 1
ATOM 2435 O O . LEU A 1 308 ? 23.367 -13.328 -8.507 1.00 71.19 308 LEU A O 1
ATOM 2439 N N . ALA A 1 309 ? 21.300 -13.089 -9.267 1.00 60.56 309 ALA A N 1
ATOM 2440 C CA . ALA A 1 309 ? 21.587 -12.207 -10.404 1.00 60.56 309 ALA A CA 1
ATOM 2441 C C . ALA A 1 309 ? 20.692 -10.953 -10.394 1.00 60.56 309 ALA A C 1
ATOM 2443 O O . ALA A 1 309 ? 20.641 -10.244 -11.399 1.00 60.56 309 ALA A O 1
ATOM 2444 N N . GLU A 1 310 ? 19.991 -10.690 -9.283 1.00 50.66 310 GLU A N 1
ATOM 2445 C CA . GLU A 1 310 ? 19.090 -9.540 -9.104 1.00 50.66 310 GLU A CA 1
ATOM 2446 C C . GLU A 1 310 ? 19.789 -8.199 -9.357 1.00 50.66 310 GLU A C 1
ATOM 2448 O O . GLU A 1 310 ? 19.238 -7.363 -10.067 1.00 50.66 310 GLU A O 1
ATOM 2453 N N . ASP A 1 311 ? 21.045 -8.052 -8.929 1.00 56.38 311 ASP A N 1
ATOM 2454 C CA . ASP A 1 311 ? 21.844 -6.831 -9.125 1.00 56.38 311 ASP A CA 1
ATOM 2455 C C . ASP A 1 311 ? 22.417 -6.692 -10.557 1.00 56.38 311 ASP A C 1
ATOM 2457 O O . ASP A 1 311 ? 23.292 -5.866 -10.823 1.00 56.38 311 ASP A O 1
ATOM 2461 N N . GLY A 1 312 ? 21.994 -7.547 -11.497 1.00 52.47 312 GLY A N 1
ATOM 2462 C CA . GLY A 1 312 ? 22.458 -7.546 -12.891 1.00 52.47 312 GLY A CA 1
ATOM 2463 C C . GLY A 1 312 ? 23.898 -8.036 -13.091 1.00 52.47 312 GLY A C 1
ATOM 2464 O O . GLY A 1 312 ? 24.418 -8.005 -14.208 1.00 52.47 312 GLY A O 1
ATOM 2465 N N . LEU A 1 313 ? 24.550 -8.517 -12.031 1.00 58.19 313 LEU A N 1
ATOM 2466 C CA . LEU A 1 313 ? 25.914 -9.041 -12.042 1.00 58.19 313 LEU A CA 1
ATOM 2467 C C . LEU A 1 313 ? 25.914 -10.527 -11.656 1.00 58.19 313 LEU A C 1
ATOM 2469 O O . LEU A 1 313 ? 25.154 -10.960 -10.798 1.00 58.19 313 LEU A O 1
ATOM 2473 N N . THR A 1 314 ? 26.789 -11.323 -12.276 1.00 81.19 314 THR A N 1
ATOM 2474 C CA . THR A 1 314 ? 26.917 -12.765 -11.982 1.00 81.19 314 THR A CA 1
ATOM 2475 C C . THR A 1 314 ? 28.339 -13.109 -11.540 1.00 81.19 314 THR A C 1
ATOM 2477 O O . THR A 1 314 ? 28.686 -12.978 -10.368 1.00 81.19 314 THR A O 1
ATOM 2480 N N . LEU A 1 315 ? 29.218 -13.481 -12.471 1.00 77.00 315 LEU A N 1
ATOM 2481 C CA . LEU A 1 315 ? 30.628 -13.779 -12.191 1.00 77.00 315 LEU A CA 1
ATOM 2482 C C . LEU A 1 315 ? 31.423 -12.536 -11.750 1.00 77.00 315 LEU A C 1
ATOM 2484 O O . LEU A 1 315 ? 32.472 -12.673 -11.125 1.00 77.00 315 LEU A O 1
ATOM 2488 N N . SER A 1 316 ? 30.911 -11.340 -12.042 1.00 74.06 316 SER A N 1
ATOM 2489 C CA . SER A 1 316 ? 31.475 -10.034 -11.681 1.00 74.06 316 SER A CA 1
ATOM 2490 C C . SER A 1 316 ? 30.824 -9.388 -10.450 1.00 74.06 316 SER A C 1
ATOM 2492 O O . SER A 1 316 ? 31.166 -8.258 -10.111 1.00 74.06 316 SER A O 1
ATOM 2494 N N . HIS A 1 317 ? 29.891 -10.072 -9.781 1.00 85.50 317 HIS A N 1
ATOM 2495 C CA . HIS A 1 317 ? 29.145 -9.520 -8.648 1.00 85.50 317 HIS A CA 1
ATOM 2496 C C . HIS A 1 317 ? 30.078 -9.112 -7.490 1.00 85.50 317 HIS A C 1
ATOM 2498 O O . HIS A 1 317 ? 31.018 -9.858 -7.221 1.00 85.50 317 HIS A O 1
ATOM 2504 N N . PRO A 1 318 ? 29.872 -7.988 -6.772 1.00 75.50 318 PRO A N 1
ATOM 2505 C CA . PRO A 1 318 ? 30.757 -7.570 -5.674 1.00 75.50 318 PRO A CA 1
ATOM 2506 C C . PRO A 1 318 ? 30.729 -8.530 -4.471 1.00 75.50 318 PRO A C 1
ATOM 2508 O O . PRO A 1 318 ? 31.765 -8.755 -3.840 1.00 75.50 318 PRO A O 1
ATOM 2511 N N . ASP A 1 319 ? 29.589 -9.175 -4.210 1.00 83.81 319 ASP A N 1
ATOM 2512 C CA . ASP A 1 319 ? 29.453 -10.222 -3.185 1.00 83.81 319 ASP A CA 1
ATOM 2513 C C . ASP A 1 319 ? 30.161 -11.543 -3.596 1.00 83.81 319 ASP A C 1
ATOM 2515 O O . ASP A 1 319 ? 29.794 -12.154 -4.610 1.00 83.81 319 ASP A O 1
ATOM 2519 N N . PRO A 1 320 ? 31.164 -12.027 -2.829 1.00 88.44 320 PRO A N 1
ATOM 2520 C CA . PRO A 1 320 ? 31.845 -13.295 -3.099 1.00 88.44 320 PRO A CA 1
ATOM 2521 C C . PRO A 1 320 ? 30.941 -14.536 -3.026 1.00 88.44 320 PRO A C 1
ATOM 2523 O O . PRO A 1 320 ? 31.228 -15.515 -3.718 1.00 88.44 320 PRO A O 1
ATOM 2526 N N . VAL A 1 321 ? 29.863 -14.524 -2.235 1.00 87.88 321 VAL A N 1
ATOM 2527 C CA . VAL A 1 321 ? 28.917 -15.647 -2.108 1.00 87.88 321 VAL A CA 1
ATOM 2528 C C . VAL A 1 321 ? 28.143 -15.835 -3.411 1.00 87.88 321 VAL A C 1
ATOM 2530 O O . VAL A 1 321 ? 28.050 -16.957 -3.922 1.00 87.88 321 VAL A O 1
ATOM 2533 N N . VAL A 1 322 ? 27.678 -14.728 -3.995 1.00 82.00 322 VAL A N 1
ATOM 2534 C CA . VAL A 1 322 ? 27.007 -14.694 -5.301 1.00 82.00 322 VAL A CA 1
ATOM 2535 C C . VAL A 1 322 ? 27.946 -15.180 -6.407 1.00 82.00 322 VAL A C 1
ATOM 2537 O O . VAL A 1 322 ? 27.593 -16.091 -7.161 1.00 82.00 322 VAL A O 1
ATOM 2540 N N . ARG A 1 323 ? 29.184 -14.664 -6.468 1.00 92.94 323 ARG A N 1
ATOM 2541 C CA . ARG A 1 323 ? 30.178 -15.139 -7.453 1.00 92.94 323 ARG A CA 1
ATOM 2542 C C . ARG A 1 323 ? 30.435 -16.637 -7.317 1.00 92.94 323 ARG A C 1
ATOM 2544 O O . ARG A 1 323 ? 30.465 -17.354 -8.315 1.00 92.94 323 ARG A O 1
ATOM 2551 N N . ALA A 1 324 ? 30.604 -17.123 -6.087 1.00 88.25 324 ALA A N 1
ATOM 2552 C CA . ALA A 1 324 ? 30.871 -18.532 -5.823 1.00 88.25 324 ALA A CA 1
ATOM 2553 C C . ALA A 1 324 ? 29.709 -19.435 -6.262 1.00 88.25 324 ALA A C 1
ATOM 2555 O O . ALA A 1 324 ? 29.950 -20.523 -6.791 1.00 88.25 324 ALA A O 1
ATOM 2556 N N . PHE A 1 325 ? 28.461 -18.991 -6.085 1.00 92.25 325 PHE A N 1
ATOM 2557 C CA . PHE A 1 325 ? 27.300 -19.679 -6.643 1.00 92.25 325 PHE A CA 1
ATOM 2558 C C . PHE A 1 325 ? 27.399 -19.792 -8.169 1.00 92.25 325 PHE A C 1
ATOM 2560 O O . PHE A 1 325 ? 27.327 -20.904 -8.694 1.00 92.25 325 PHE A O 1
ATOM 2567 N N . TRP A 1 326 ? 27.637 -18.682 -8.874 1.00 87.00 326 TRP A N 1
ATOM 2568 C CA . TRP A 1 326 ? 27.685 -18.669 -10.340 1.00 87.00 326 TRP A CA 1
ATOM 2569 C C . TRP A 1 326 ? 28.845 -19.481 -10.914 1.00 87.00 326 TRP A C 1
ATOM 2571 O O . TRP A 1 326 ? 28.675 -20.170 -11.918 1.00 87.00 326 TRP A O 1
ATOM 2581 N N . VAL A 1 327 ? 29.999 -19.500 -10.242 1.00 89.69 327 VAL A N 1
ATOM 2582 C CA . VAL A 1 327 ? 31.113 -20.390 -10.603 1.00 89.69 327 VAL A CA 1
ATOM 2583 C C . VAL A 1 327 ? 30.689 -21.859 -10.509 1.00 89.69 327 VAL A C 1
ATOM 2585 O O . VAL A 1 327 ? 30.907 -22.617 -11.458 1.00 89.69 327 VAL A O 1
ATOM 2588 N N . ARG A 1 328 ? 30.042 -22.271 -9.408 1.00 92.69 328 ARG A N 1
ATOM 2589 C CA . ARG A 1 328 ? 29.546 -23.651 -9.246 1.00 92.69 328 ARG A CA 1
ATOM 2590 C C . ARG A 1 328 ? 28.461 -23.991 -10.265 1.00 92.69 328 ARG A C 1
ATOM 2592 O O . ARG A 1 328 ? 28.487 -25.082 -10.830 1.00 92.69 328 ARG A O 1
ATOM 2599 N N . HIS A 1 329 ? 27.547 -23.061 -10.528 1.00 86.44 329 HIS A N 1
ATOM 2600 C CA . HIS A 1 329 ? 26.497 -23.210 -11.530 1.00 86.44 329 HIS A CA 1
ATOM 2601 C C . HIS A 1 329 ? 27.096 -23.460 -12.925 1.00 86.44 329 HIS A C 1
ATOM 2603 O O . HIS A 1 329 ? 26.794 -24.473 -13.552 1.00 86.44 329 HIS A O 1
ATOM 2609 N N . CYS A 1 330 ? 28.044 -22.626 -13.370 1.00 84.31 330 CYS A N 1
ATOM 2610 C CA . CYS A 1 330 ? 28.746 -22.805 -14.646 1.00 84.31 330 CYS A CA 1
ATOM 2611 C C . CYS A 1 330 ? 29.499 -24.144 -14.733 1.00 84.31 330 CYS A C 1
ATOM 2613 O O . CYS A 1 330 ? 29.488 -24.802 -15.776 1.00 84.31 330 CYS A O 1
ATOM 2615 N N . GLN A 1 331 ? 30.140 -24.581 -13.644 1.00 90.56 331 GLN A N 1
ATOM 2616 C CA . GLN A 1 331 ? 30.795 -25.892 -13.583 1.00 90.56 331 GLN A CA 1
ATOM 2617 C C . GLN A 1 331 ? 29.792 -27.044 -13.732 1.00 90.56 331 GLN A C 1
ATOM 2619 O O . GLN A 1 331 ? 30.068 -27.997 -14.462 1.00 90.56 331 GLN A O 1
ATOM 2624 N N . ALA A 1 332 ? 28.632 -26.957 -13.077 1.00 82.81 332 ALA A N 1
ATOM 2625 C CA . ALA A 1 332 ? 27.567 -27.948 -13.194 1.00 82.81 332 ALA A CA 1
ATOM 2626 C C . ALA A 1 332 ? 27.007 -28.005 -14.624 1.00 82.81 332 ALA A C 1
ATOM 2628 O O . ALA A 1 332 ? 26.938 -29.089 -15.200 1.00 82.81 332 ALA A O 1
ATOM 2629 N N . CYS A 1 333 ? 26.725 -26.854 -15.242 1.00 83.25 333 CYS A N 1
ATOM 2630 C CA . CYS A 1 333 ? 26.265 -26.776 -16.630 1.00 83.25 333 CYS A CA 1
ATOM 2631 C C . CYS A 1 333 ? 27.267 -27.404 -17.610 1.00 83.25 333 CYS A C 1
ATOM 2633 O O . CYS A 1 333 ? 26.866 -28.150 -18.498 1.00 83.25 333 CYS A O 1
ATOM 2635 N N . ARG A 1 334 ? 28.578 -27.189 -17.418 1.00 87.88 334 ARG A N 1
ATOM 2636 C CA . ARG A 1 334 ? 29.618 -27.851 -18.230 1.00 87.88 334 ARG A CA 1
ATOM 2637 C C . ARG A 1 334 ? 29.624 -29.369 -18.063 1.00 87.88 334 ARG A C 1
ATOM 2639 O O . ARG A 1 334 ? 29.815 -30.074 -19.049 1.00 87.88 334 ARG A O 1
ATOM 2646 N N . ARG A 1 335 ? 29.424 -29.879 -16.842 1.00 89.81 335 ARG A N 1
ATOM 2647 C CA . ARG A 1 335 ? 29.324 -31.329 -16.596 1.00 89.81 335 ARG A CA 1
ATOM 2648 C C . ARG A 1 335 ? 28.095 -31.917 -17.284 1.00 89.81 335 ARG A C 1
ATOM 2650 O O . ARG A 1 335 ? 28.233 -32.915 -17.978 1.00 89.81 335 ARG A O 1
ATOM 2657 N N . ILE A 1 336 ? 26.937 -31.268 -17.143 1.00 83.00 336 ILE A N 1
ATOM 2658 C CA . ILE A 1 336 ? 25.683 -31.683 -17.789 1.00 83.00 336 ILE A CA 1
ATOM 2659 C C . ILE A 1 336 ? 25.836 -31.665 -19.312 1.00 83.00 336 ILE A C 1
ATOM 2661 O O . ILE A 1 336 ? 25.531 -32.659 -19.959 1.00 83.00 336 ILE A O 1
ATOM 2665 N N . GLY A 1 337 ? 26.365 -30.582 -19.887 1.00 77.69 337 GLY A N 1
ATOM 2666 C CA . GLY A 1 337 ? 26.602 -30.480 -21.329 1.00 77.69 337 GLY A CA 1
ATOM 2667 C C . GLY A 1 337 ? 27.589 -31.530 -21.847 1.00 77.69 337 GLY A C 1
ATOM 2668 O O . GLY A 1 337 ? 27.371 -32.106 -22.908 1.00 77.69 337 GLY A O 1
ATOM 2669 N N . GLY A 1 338 ? 28.638 -31.837 -21.078 1.00 90.44 338 GLY A N 1
ATOM 2670 C CA . GLY A 1 338 ? 29.586 -32.903 -21.408 1.00 90.44 338 GLY A CA 1
ATOM 2671 C C . GLY A 1 338 ? 29.003 -34.316 -21.301 1.00 90.44 338 GLY A C 1
ATOM 2672 O O . GLY A 1 338 ? 29.495 -35.223 -21.963 1.00 90.44 338 GLY A O 1
ATOM 2673 N N . GLU A 1 339 ? 27.976 -34.522 -20.481 1.00 87.69 339 GLU A N 1
ATOM 2674 C CA . GLU A 1 339 ? 27.242 -35.790 -20.414 1.00 87.69 339 GLU A CA 1
ATOM 2675 C C . GLU A 1 339 ? 26.208 -35.897 -21.539 1.00 87.69 339 GLU A C 1
ATOM 2677 O O . GLU A 1 339 ? 26.107 -36.925 -22.202 1.00 87.69 339 GLU A O 1
ATOM 2682 N N . ALA A 1 340 ? 25.488 -34.807 -21.812 1.00 70.44 340 ALA A N 1
ATOM 2683 C CA . ALA A 1 340 ? 24.519 -34.728 -22.897 1.00 70.44 340 ALA A CA 1
ATOM 2684 C C . ALA A 1 340 ? 25.175 -34.910 -24.276 1.00 70.44 340 ALA A C 1
ATOM 2686 O O . ALA A 1 340 ? 24.609 -35.590 -25.119 1.00 70.44 340 ALA A O 1
ATOM 2687 N N . GLY A 1 341 ? 26.379 -34.366 -24.490 1.00 72.31 341 GLY A N 1
ATOM 2688 C CA . GLY A 1 341 ? 27.136 -34.526 -25.738 1.00 72.31 341 GLY A CA 1
ATOM 2689 C C . GLY A 1 341 ? 27.846 -35.876 -25.907 1.00 72.31 341 GLY A C 1
ATOM 2690 O O . GLY A 1 341 ? 28.517 -36.077 -26.915 1.00 72.31 341 GLY A O 1
ATOM 2691 N N . ARG A 1 342 ? 27.751 -36.783 -24.924 1.00 78.19 342 ARG A N 1
ATOM 2692 C CA . ARG A 1 342 ? 28.264 -38.163 -25.008 1.00 78.19 342 ARG A CA 1
ATOM 2693 C C . ARG A 1 342 ? 27.197 -39.188 -25.410 1.00 78.19 342 ARG A C 1
ATOM 2695 O O . ARG A 1 342 ? 27.536 -40.361 -25.556 1.00 78.19 342 ARG A O 1
ATOM 2702 N N . ARG A 1 343 ? 25.943 -38.758 -25.558 1.00 48.56 343 ARG A N 1
ATOM 2703 C CA . ARG A 1 343 ? 24.828 -39.551 -26.093 1.00 48.56 343 ARG A CA 1
ATOM 2704 C C . ARG A 1 343 ? 24.605 -39.227 -27.561 1.00 48.56 343 ARG A C 1
ATOM 2706 O O . ARG A 1 343 ? 24.145 -40.142 -28.270 1.00 48.56 343 ARG A O 1
#

Radius of gyration: 25.0 Å; chains: 1; bounding box: 65×67×70 Å

pLDDT: mean 88.64, std 10.76, range [48.56, 98.62]